Protein AF-A0A1M7MKP7-F1 (afdb_monomer_lite)

pLDDT: mean 92.52, std 6.77, range [42.41, 98.5]

Structure (mmCIF, N/CA/C/O backbone):
data_AF-A0A1M7MKP7-F1
#
_entry.id   AF-A0A1M7MKP7-F1
#
loop_
_atom_site.group_PDB
_atom_site.id
_atom_site.type_symbol
_atom_site.label_atom_id
_atom_site.label_alt_id
_atom_site.label_comp_id
_atom_site.label_asym_id
_atom_site.label_entity_id
_atom_site.label_seq_id
_atom_site.pdbx_PDB_ins_code
_atom_site.Cartn_x
_atom_site.Cartn_y
_atom_site.Cartn_z
_atom_site.occupancy
_atom_site.B_iso_or_equiv
_atom_site.auth_seq_id
_atom_site.auth_comp_id
_atom_site.auth_asym_id
_atom_site.auth_atom_id
_atom_site.pdbx_PDB_model_num
ATOM 1 N N . MET A 1 1 ? -0.075 11.411 26.273 1.00 49.94 1 MET A N 1
A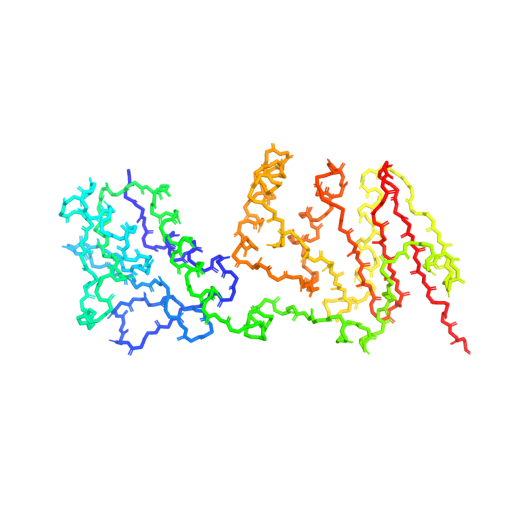TOM 2 C CA . MET A 1 1 ? -0.693 12.615 25.680 1.00 49.94 1 MET A CA 1
ATOM 3 C C . MET A 1 1 ? -1.767 12.094 24.753 1.00 49.94 1 MET A C 1
ATOM 5 O O . MET A 1 1 ? -1.496 11.125 24.067 1.00 49.94 1 MET A O 1
ATOM 9 N N . GLU A 1 2 ? -2.970 12.647 24.815 1.00 68.38 2 GLU A N 1
ATOM 10 C CA . GLU A 1 2 ? -4.102 12.215 23.992 1.00 68.38 2 GLU A CA 1
ATOM 11 C C . GLU A 1 2 ? -3.859 12.539 22.507 1.00 68.38 2 GLU A C 1
ATOM 13 O O . GLU A 1 2 ? -3.457 13.660 22.163 1.00 68.38 2 GLU A O 1
ATOM 18 N N . MET A 1 3 ? -4.121 11.578 21.615 1.00 82.06 3 MET A N 1
ATOM 19 C CA . MET A 1 3 ? -4.013 11.801 20.175 1.00 82.06 3 MET A CA 1
ATOM 20 C C . MET A 1 3 ? -5.239 12.564 19.661 1.00 82.06 3 MET A C 1
ATOM 22 O O . MET A 1 3 ? -6.374 12.083 19.695 1.00 82.06 3 MET A O 1
ATOM 26 N N . LYS A 1 4 ? -4.999 13.768 19.138 1.00 90.69 4 LYS A N 1
ATOM 27 C CA . LYS A 1 4 ? -6.054 14.628 18.591 1.00 90.69 4 LYS A CA 1
ATOM 28 C C . LYS A 1 4 ? -6.737 14.015 17.366 1.00 90.69 4 LYS A C 1
ATOM 30 O O . LYS A 1 4 ? -6.085 13.364 16.546 1.00 90.69 4 LYS A O 1
ATOM 35 N N . SER A 1 5 ? -8.028 14.306 17.209 1.00 92.94 5 SER A N 1
ATOM 36 C CA . SER A 1 5 ? -8.877 13.752 16.146 1.00 92.94 5 SER A CA 1
ATOM 37 C C . SER A 1 5 ? -8.337 14.012 14.739 1.00 92.94 5 SER A C 1
ATOM 39 O O . SER A 1 5 ? -8.373 13.123 13.892 1.00 92.94 5 SER A O 1
ATOM 41 N N . GLU A 1 6 ? -7.743 15.185 14.511 1.00 94.12 6 GLU A N 1
ATOM 42 C CA . GLU A 1 6 ? -7.155 15.573 13.232 1.00 94.12 6 GLU A CA 1
ATOM 43 C C . GLU A 1 6 ? -6.004 14.645 12.849 1.00 94.12 6 GLU A C 1
ATOM 45 O O . GLU A 1 6 ? -5.938 14.198 11.709 1.00 94.12 6 GLU A O 1
ATOM 50 N N . LYS A 1 7 ? -5.147 14.279 13.813 1.00 94.94 7 LYS A N 1
ATOM 51 C CA . LYS A 1 7 ? -4.033 13.354 13.570 1.00 94.94 7 LYS A CA 1
ATOM 52 C C . LYS A 1 7 ? -4.525 11.939 13.275 1.00 94.94 7 LYS A C 1
ATOM 54 O O . LYS A 1 7 ? -3.930 11.246 12.457 1.00 94.94 7 LYS A O 1
ATOM 59 N N . ILE A 1 8 ? -5.589 11.491 13.950 1.00 96.38 8 ILE A N 1
ATOM 60 C CA . ILE A 1 8 ? -6.163 10.155 13.716 1.00 96.38 8 ILE A CA 1
ATOM 61 C C . ILE A 1 8 ? -6.735 10.092 12.301 1.00 96.38 8 ILE A C 1
ATOM 63 O O . ILE A 1 8 ? -6.507 9.122 11.580 1.00 96.38 8 ILE A O 1
ATOM 67 N N . LEU A 1 9 ? -7.461 11.133 11.889 1.00 97.19 9 LEU A N 1
ATOM 68 C CA . LEU A 1 9 ? -8.014 11.224 10.542 1.00 97.19 9 LEU A CA 1
ATOM 69 C C . LEU A 1 9 ? -6.914 11.344 9.487 1.00 97.19 9 LEU A C 1
ATOM 71 O O . LEU A 1 9 ? -6.987 10.637 8.490 1.00 97.19 9 LEU A O 1
ATOM 75 N N . GLU A 1 10 ? -5.884 12.160 9.715 1.00 95.94 10 GLU A N 1
ATOM 76 C CA . GLU A 1 10 ? -4.713 12.262 8.834 1.00 95.94 10 GLU A CA 1
ATOM 77 C C . GLU A 1 10 ? -4.044 10.895 8.645 1.00 95.94 10 GLU A C 1
ATOM 79 O O . GLU A 1 10 ? -3.794 10.473 7.516 1.00 95.94 10 GLU A O 1
ATOM 84 N N . TYR A 1 11 ? -3.849 10.143 9.732 1.00 95.25 11 TYR A N 1
ATOM 85 C CA . TYR A 1 11 ? -3.285 8.801 9.656 1.00 95.25 11 TYR A CA 1
ATOM 86 C C . TYR A 1 11 ? -4.186 7.826 8.890 1.00 95.25 11 TYR A C 1
ATOM 88 O O . TYR A 1 11 ? -3.715 7.122 7.995 1.00 95.25 11 TYR A O 1
ATOM 96 N N . CYS A 1 12 ? -5.489 7.806 9.177 1.00 96.50 12 CYS A N 1
ATOM 97 C CA . CYS A 1 12 ? -6.442 6.979 8.439 1.00 96.50 12 CYS A CA 1
ATOM 98 C C . CYS A 1 12 ? -6.473 7.337 6.942 1.00 96.50 12 CYS A C 1
ATOM 100 O O . CYS A 1 12 ? -6.540 6.441 6.104 1.00 96.50 12 CYS A O 1
ATOM 102 N N . LEU A 1 13 ? -6.405 8.625 6.598 1.00 96.00 13 LEU A N 1
ATOM 103 C CA . LEU A 1 13 ? -6.420 9.119 5.218 1.00 96.00 13 LEU A CA 1
ATOM 104 C C . LEU A 1 13 ? -5.089 8.916 4.487 1.00 96.00 13 LEU A C 1
ATOM 106 O O . LEU A 1 13 ? -5.073 8.911 3.261 1.00 96.00 13 LEU A O 1
ATOM 110 N N . SER A 1 14 ? -3.992 8.676 5.209 1.00 92.25 14 SER A N 1
ATOM 111 C CA . SER A 1 14 ? -2.726 8.256 4.597 1.00 92.25 14 SER A CA 1
ATOM 112 C C . SER A 1 14 ? -2.794 6.848 3.984 1.00 92.25 14 SER A C 1
ATOM 114 O O . SER A 1 14 ? -1.940 6.477 3.175 1.00 92.25 14 SER A O 1
ATOM 116 N N . LYS A 1 15 ? -3.804 6.042 4.349 1.00 92.00 15 LYS A N 1
ATOM 117 C CA . LYS A 1 15 ? -3.996 4.698 3.798 1.00 92.00 15 LYS A CA 1
ATOM 118 C C . LYS A 1 15 ? -4.506 4.777 2.361 1.00 92.00 15 LYS A C 1
ATOM 120 O O . LYS A 1 15 ? -5.412 5.545 2.048 1.00 92.00 15 LYS A O 1
ATOM 125 N N . SER A 1 16 ? -3.929 3.971 1.474 1.00 90.62 16 SER A N 1
ATOM 126 C CA . SER A 1 16 ? -4.205 4.065 0.039 1.00 90.62 16 SER A CA 1
ATOM 127 C C . SER A 1 16 ? -5.691 3.849 -0.285 1.00 90.62 16 SER A C 1
ATOM 129 O O . SER A 1 16 ? -6.295 2.846 0.090 1.00 90.62 16 SER A O 1
ATOM 131 N N . GLY A 1 17 ? -6.282 4.824 -0.979 1.00 91.81 17 GLY A N 1
ATOM 132 C CA . GLY A 1 17 ? -7.703 4.842 -1.336 1.00 91.81 17 GLY A CA 1
ATOM 133 C C . GLY A 1 17 ? -8.672 5.062 -0.174 1.00 91.81 17 GLY A C 1
ATOM 134 O O . GLY A 1 17 ? -9.874 4.840 -0.341 1.00 91.81 17 GLY A O 1
ATOM 135 N N . ALA A 1 18 ? -8.173 5.484 0.991 1.00 96.25 18 ALA A N 1
ATOM 136 C CA . ALA A 1 18 ? -9.016 5.916 2.090 1.00 96.25 18 ALA A CA 1
ATOM 137 C C . ALA A 1 18 ? -9.679 7.266 1.789 1.00 96.25 18 ALA A C 1
ATOM 139 O O . ALA A 1 18 ? -9.068 8.173 1.227 1.00 96.25 18 ALA A O 1
ATOM 140 N N . TYR A 1 19 ? -10.939 7.410 2.190 1.00 97.44 19 TYR A N 1
ATOM 141 C CA . TYR A 1 19 ? -11.690 8.656 2.066 1.00 97.44 19 TYR A CA 1
ATOM 142 C C . TYR A 1 19 ? -12.704 8.806 3.207 1.00 97.44 19 TYR A C 1
ATOM 144 O O . TYR A 1 19 ? -13.116 7.817 3.824 1.00 97.44 19 TYR A O 1
ATOM 152 N N . LEU A 1 20 ? -13.101 10.051 3.491 1.00 97.81 20 LEU A N 1
ATOM 153 C CA . LEU A 1 20 ? -14.134 10.359 4.483 1.00 97.81 20 LEU A CA 1
ATOM 154 C C . LEU A 1 20 ? -15.533 10.214 3.887 1.00 97.81 20 LEU A C 1
ATOM 156 O O . LEU A 1 20 ? -15.791 10.634 2.760 1.00 97.81 20 LEU A O 1
ATOM 160 N N . GLU A 1 21 ? -16.459 9.690 4.679 1.00 97.12 21 GLU A N 1
ATOM 161 C CA . GLU A 1 21 ? -17.882 9.684 4.362 1.00 97.12 21 GLU A CA 1
ATOM 162 C C . GLU A 1 21 ? -18.719 9.828 5.641 1.00 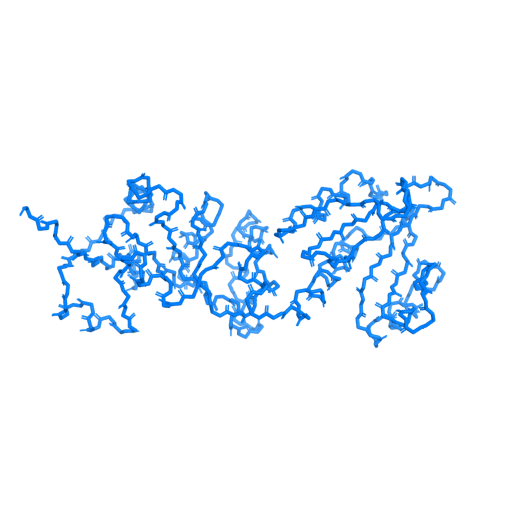97.12 21 GLU A C 1
ATOM 164 O O . GLU A 1 21 ? -18.291 9.443 6.730 1.00 97.12 21 GLU A O 1
ATOM 169 N N . TYR A 1 22 ? -19.943 10.337 5.497 1.00 96.69 22 TYR A N 1
ATOM 170 C CA . TYR A 1 22 ? -20.857 10.649 6.602 1.00 96.69 22 TYR A CA 1
ATOM 171 C C . TYR A 1 22 ? -22.200 9.914 6.441 1.00 96.69 22 TYR A C 1
ATOM 173 O O . TYR A 1 22 ? -23.253 10.540 6.311 1.00 96.69 22 TYR A O 1
ATOM 181 N N . PRO A 1 23 ? -22.202 8.566 6.397 1.00 94.56 23 PRO A N 1
ATOM 182 C CA . PRO A 1 23 ? -23.407 7.791 6.092 1.00 94.56 23 PRO A CA 1
ATOM 183 C C . PRO A 1 23 ? -24.482 7.853 7.191 1.00 94.56 23 PRO A C 1
ATOM 185 O O . PRO A 1 23 ? -25.616 7.444 6.949 1.00 94.56 23 PRO A O 1
ATOM 188 N N . PHE A 1 24 ? -24.140 8.341 8.388 1.00 93.25 24 PHE A N 1
ATOM 189 C CA . PHE A 1 24 ? -25.019 8.393 9.562 1.00 93.25 24 PHE A CA 1
ATOM 190 C C . PHE A 1 24 ? -25.295 9.830 10.042 1.00 93.25 24 PHE A C 1
ATOM 192 O O . PHE A 1 24 ? -25.746 10.027 11.168 1.00 93.25 24 PHE A O 1
ATOM 199 N N . GLY A 1 25 ? -25.027 10.830 9.195 1.00 93.75 25 GLY A N 1
ATOM 200 C CA . GLY A 1 25 ? -24.945 12.238 9.591 1.00 93.75 25 GLY A CA 1
ATOM 201 C C . GLY A 1 25 ? -23.524 12.621 10.006 1.00 93.75 25 GLY A C 1
ATOM 202 O O . GLY A 1 25 ? -22.572 11.915 9.678 1.00 93.75 25 GLY A O 1
ATOM 203 N N . ASP A 1 26 ? -23.380 13.730 10.731 1.00 93.56 26 ASP A N 1
ATOM 204 C CA . ASP A 1 26 ? -22.068 14.326 11.029 1.00 93.56 26 ASP A CA 1
ATOM 205 C C . ASP A 1 26 ? -21.170 13.440 11.912 1.00 93.56 26 ASP A C 1
ATOM 207 O O . ASP A 1 26 ? -19.945 13.539 11.842 1.00 93.56 26 ASP A O 1
ATOM 211 N N . ILE A 1 27 ? -21.763 12.565 12.737 1.00 94.00 27 ILE A N 1
ATOM 212 C CA . ILE A 1 27 ? -21.061 11.669 13.667 1.00 94.00 27 ILE A CA 1
ATOM 213 C C . ILE A 1 27 ? -21.656 10.252 13.589 1.00 94.00 27 ILE A C 1
ATOM 215 O O . ILE A 1 27 ? -22.877 10.106 13.672 1.00 94.00 27 ILE A O 1
ATOM 219 N N . PRO A 1 28 ? -20.825 9.193 13.521 1.00 96.31 28 PRO A N 1
ATOM 220 C CA . PRO A 1 28 ? -19.360 9.221 13.472 1.00 96.31 28 PRO A CA 1
ATOM 221 C C . PRO A 1 28 ? -18.801 9.664 12.116 1.00 96.31 28 PRO A C 1
ATOM 223 O O . PRO A 1 28 ? -19.387 9.393 11.067 1.00 96.31 28 PRO A O 1
ATOM 226 N N . ILE A 1 29 ? -17.604 10.252 12.147 1.00 97.81 29 ILE A N 1
ATOM 227 C CA . ILE A 1 29 ? -16.789 10.467 10.949 1.00 97.81 29 ILE A CA 1
ATOM 228 C C . ILE A 1 29 ? -16.307 9.088 10.493 1.00 97.81 29 ILE A C 1
ATOM 230 O O . ILE A 1 29 ? -15.535 8.434 11.199 1.00 97.81 29 ILE A O 1
ATOM 234 N N . CYS A 1 30 ? -16.787 8.613 9.344 1.00 98.19 30 CYS A N 1
ATOM 235 C CA . CYS A 1 30 ? -16.419 7.294 8.840 1.00 98.19 30 CYS A CA 1
ATOM 236 C C . CYS A 1 30 ? -15.276 7.412 7.833 1.00 98.19 30 CYS A C 1
ATOM 238 O O . CYS A 1 30 ? -15.362 8.188 6.883 1.00 98.19 30 CYS A O 1
ATOM 240 N N . VAL A 1 31 ? -14.245 6.585 7.992 1.00 98.50 31 VAL A N 1
ATOM 241 C CA . VAL A 1 31 ? -13.194 6.409 6.985 1.00 98.50 31 VAL A CA 1
ATOM 242 C C . VAL A 1 31 ? -13.408 5.084 6.265 1.00 98.50 31 VAL A C 1
ATOM 244 O O . VAL A 1 31 ? -13.585 4.027 6.890 1.00 98.50 31 VAL A O 1
ATOM 247 N N . LYS A 1 32 ? -13.438 5.149 4.935 1.00 98.00 32 LYS A N 1
ATOM 248 C CA . LYS A 1 32 ? -13.778 4.038 4.045 1.00 98.00 32 LYS A CA 1
ATOM 249 C C . LYS A 1 32 ? -12.718 3.806 2.983 1.00 98.00 32 LYS A C 1
ATOM 251 O O . LYS A 1 32 ? -11.969 4.712 2.652 1.00 98.00 32 LYS A O 1
ATOM 256 N N . VAL A 1 33 ? -12.732 2.602 2.416 1.00 96.38 33 VAL A N 1
ATOM 257 C CA . VAL A 1 33 ? -12.008 2.220 1.196 1.00 96.38 33 VAL A CA 1
ATOM 258 C C . VAL A 1 33 ? -12.951 1.358 0.363 1.00 96.38 33 VAL A C 1
ATOM 260 O O . VAL A 1 33 ? -13.532 0.411 0.899 1.00 96.38 33 VAL A O 1
ATOM 263 N N . ASP A 1 34 ? -13.135 1.681 -0.920 1.00 94.69 34 ASP A N 1
ATOM 264 C CA . ASP A 1 34 ? -14.044 0.954 -1.831 1.00 94.69 34 ASP A CA 1
ATOM 265 C C . ASP A 1 34 ? -15.439 0.704 -1.205 1.00 94.69 34 ASP A C 1
ATOM 267 O O . ASP A 1 34 ? -15.938 -0.422 -1.126 1.00 94.69 34 ASP A O 1
ATOM 271 N N . GLY A 1 35 ? -16.039 1.749 -0.621 1.00 95.31 35 GLY A N 1
ATOM 272 C CA . GLY A 1 35 ? -17.354 1.677 0.031 1.00 95.31 35 GLY A CA 1
ATOM 273 C C . GLY A 1 35 ? -17.391 0.981 1.399 1.00 95.31 35 GLY A C 1
ATOM 274 O O . GLY A 1 35 ? -18.437 0.978 2.054 1.00 95.31 35 GLY A O 1
ATOM 275 N N . LYS A 1 36 ? -16.281 0.408 1.881 1.00 95.38 36 LYS A N 1
ATOM 276 C CA . LYS A 1 36 ? -16.214 -0.344 3.145 1.00 95.38 36 LYS A CA 1
ATOM 277 C C . LYS A 1 36 ? -15.562 0.483 4.254 1.00 95.38 36 LYS A C 1
ATOM 279 O O . LYS A 1 36 ? -14.421 0.904 4.125 1.00 95.38 36 LYS A O 1
ATOM 284 N N . ILE A 1 37 ? -16.266 0.652 5.375 1.00 96.81 37 ILE A N 1
ATOM 285 C CA . ILE A 1 37 ? -15.770 1.369 6.567 1.00 96.81 37 ILE A CA 1
ATOM 286 C C . ILE A 1 37 ? -14.703 0.544 7.285 1.00 96.81 37 ILE A C 1
ATOM 288 O O . ILE A 1 37 ? -14.972 -0.619 7.604 1.00 96.81 37 ILE A O 1
ATOM 292 N N . PHE A 1 38 ? -13.557 1.151 7.601 1.00 97.81 38 PHE A N 1
ATOM 293 C CA . PHE A 1 38 ? -12.547 0.584 8.506 1.00 97.81 38 PHE A CA 1
ATOM 294 C C . PHE A 1 38 ? -12.360 1.401 9.795 1.00 97.81 38 PHE A C 1
ATOM 296 O O . PHE A 1 38 ? -11.872 0.851 10.778 1.00 97.81 38 PHE A O 1
ATOM 303 N N . ALA A 1 39 ? -12.785 2.664 9.841 1.00 98.38 39 ALA A N 1
ATOM 304 C CA . ALA A 1 39 ? -12.732 3.475 11.056 1.00 98.38 39 ALA A CA 1
ATOM 305 C C . ALA A 1 39 ? -13.993 4.328 11.221 1.00 98.38 39 ALA A C 1
ATOM 307 O O . ALA A 1 39 ? -14.488 4.902 10.254 1.00 98.38 39 ALA A O 1
ATOM 308 N N . GLU A 1 40 ? -14.506 4.407 12.447 1.00 98.19 40 GLU A N 1
ATOM 309 C CA . GLU A 1 40 ? -15.671 5.217 12.832 1.00 98.19 40 GLU A CA 1
ATOM 310 C C . GLU A 1 40 ? -15.264 6.083 14.035 1.00 98.19 40 GLU A C 1
ATOM 312 O O . GLU A 1 40 ? -15.214 5.581 15.159 1.00 98.19 40 GLU A O 1
ATOM 317 N N . LEU A 1 41 ? -14.919 7.354 13.804 1.00 97.81 41 LEU A N 1
ATOM 318 C CA . LEU A 1 41 ? -14.414 8.269 14.833 1.00 97.81 41 LEU A CA 1
ATOM 319 C C . LEU A 1 41 ? -15.543 9.128 15.422 1.00 97.81 41 LEU A C 1
ATOM 321 O O . LEU A 1 41 ? -16.286 9.797 14.700 1.00 97.81 41 LEU A O 1
ATOM 325 N N . TYR A 1 42 ? -15.635 9.141 16.748 1.00 96.81 42 TYR A N 1
ATOM 326 C CA . TYR A 1 42 ? -16.568 9.944 17.530 1.00 96.81 42 TYR A CA 1
ATOM 327 C C . TYR A 1 42 ? -15.770 11.013 18.275 1.00 96.81 42 TYR A C 1
ATOM 329 O O . TYR A 1 42 ? -15.035 10.687 19.198 1.00 96.81 42 TYR A O 1
ATOM 337 N N . VAL A 1 43 ? -15.913 12.282 17.881 1.00 94.75 43 VAL A N 1
ATOM 338 C CA . VAL A 1 43 ? -15.079 13.403 18.369 1.00 94.75 43 VAL A CA 1
ATOM 339 C C . VAL A 1 43 ? -15.660 14.148 19.580 1.00 94.75 43 VAL A C 1
ATOM 341 O O . VAL A 1 43 ? -15.235 15.258 19.884 1.00 94.75 43 VAL A O 1
ATOM 344 N N . ASN A 1 44 ? -16.660 13.580 20.261 1.00 92.12 44 ASN A N 1
ATOM 345 C CA . ASN A 1 44 ? -17.244 14.209 21.448 1.00 92.12 44 ASN A CA 1
ATOM 346 C C . ASN A 1 44 ? -16.226 14.184 22.606 1.00 92.12 44 ASN A C 1
ATOM 348 O O . ASN A 1 44 ? -15.868 13.085 23.016 1.00 92.12 44 ASN A O 1
ATOM 352 N N . PRO A 1 45 ? -15.816 15.329 23.188 1.00 87.31 45 PRO A N 1
ATOM 353 C CA . PRO A 1 45 ? -14.811 15.360 24.253 1.00 87.31 45 PRO A CA 1
ATOM 354 C C . PRO A 1 45 ? -15.154 14.551 25.509 1.00 87.31 45 PRO A C 1
ATOM 356 O O . PRO A 1 45 ? -14.249 14.174 26.234 1.00 87.31 45 PRO A O 1
ATOM 359 N N . THR A 1 46 ? -16.437 14.298 25.795 1.00 90.44 46 THR A N 1
ATOM 360 C CA . THR A 1 46 ? -16.863 13.499 26.963 1.00 90.44 46 THR A CA 1
ATOM 361 C C . THR A 1 46 ? -17.135 12.028 26.638 1.00 90.44 46 THR A C 1
ATOM 363 O O . THR A 1 46 ? -17.575 11.271 27.501 1.00 90.44 46 THR A O 1
ATOM 366 N N . ASP A 1 47 ? -16.953 11.634 25.378 1.00 92.94 47 ASP A N 1
ATOM 367 C CA . ASP A 1 47 ? -17.212 10.287 24.864 1.00 92.94 47 ASP A CA 1
ATOM 368 C C . ASP A 1 47 ? -16.311 10.023 23.641 1.00 92.94 47 ASP A C 1
ATOM 370 O O . ASP A 1 47 ? -16.768 9.551 22.592 1.00 92.94 47 ASP A O 1
ATOM 374 N N . TYR A 1 48 ? -15.035 10.417 23.754 1.00 95.56 48 TYR A N 1
ATOM 375 C CA . TYR A 1 48 ? -14.080 10.438 22.649 1.00 95.56 48 TYR A CA 1
ATOM 376 C C . TYR A 1 48 ? -13.569 9.027 22.371 1.00 95.56 48 TYR A C 1
ATOM 378 O O . TYR A 1 48 ? -12.914 8.398 23.209 1.00 95.56 48 TYR A O 1
ATOM 386 N N . LYS A 1 49 ? -13.919 8.492 21.200 1.00 97.44 49 LYS A N 1
ATOM 387 C CA . LYS A 1 49 ? -13.686 7.081 20.879 1.00 97.44 49 LYS A CA 1
ATOM 388 C C . LYS A 1 49 ? -13.648 6.808 19.388 1.00 97.44 49 LYS A C 1
ATOM 390 O O . LYS A 1 49 ? -14.182 7.561 18.577 1.00 97.44 49 LYS A O 1
ATOM 395 N N . ILE A 1 50 ? -13.088 5.664 19.027 1.00 98.50 50 ILE A N 1
ATOM 396 C CA . ILE A 1 50 ? -13.056 5.159 17.653 1.00 98.50 50 ILE A CA 1
ATOM 397 C C . ILE A 1 50 ? -13.497 3.703 17.618 1.00 98.50 50 ILE A C 1
ATOM 399 O O . ILE A 1 50 ? -13.153 2.929 18.506 1.00 98.50 50 ILE A O 1
ATOM 403 N N . THR A 1 51 ? -14.266 3.315 16.602 1.00 98.38 51 THR A N 1
ATOM 404 C CA . THR A 1 51 ? -14.603 1.908 16.352 1.00 98.38 51 THR A CA 1
ATOM 405 C C . THR A 1 51 ? -13.839 1.384 15.143 1.00 98.38 51 THR A C 1
ATOM 407 O O . THR A 1 51 ? -13.870 1.984 14.069 1.00 98.38 51 THR A O 1
ATOM 410 N N . LEU A 1 52 ? -13.150 0.258 15.333 1.00 98.50 52 LEU A N 1
ATOM 411 C CA . LEU A 1 52 ? -12.257 -0.383 14.369 1.00 98.50 52 LEU A CA 1
ATOM 412 C C . LEU A 1 52 ? -12.660 -1.845 14.158 1.00 98.50 52 LEU A C 1
ATOM 414 O O . LEU A 1 52 ? -13.159 -2.506 15.073 1.00 98.50 52 LEU A O 1
ATOM 418 N N . ARG A 1 53 ? -12.445 -2.370 12.949 1.00 97.00 53 ARG A N 1
ATOM 419 C CA . ARG A 1 53 ? -12.617 -3.793 12.637 1.00 97.00 53 ARG A CA 1
ATOM 420 C C . ARG A 1 53 ? -11.447 -4.603 13.175 1.00 97.00 53 ARG A C 1
ATOM 422 O O . ARG A 1 53 ? -10.315 -4.136 13.209 1.00 97.00 53 ARG A O 1
ATOM 429 N N . CYS A 1 54 ? -11.725 -5.845 13.544 1.00 96.12 54 CYS A N 1
ATOM 430 C CA . CYS A 1 54 ? -10.719 -6.775 14.026 1.00 96.12 54 CYS A CA 1
ATOM 431 C C . CYS A 1 54 ? -11.182 -8.225 13.823 1.00 96.12 54 CYS A C 1
ATOM 433 O O . CYS A 1 54 ? -12.378 -8.507 13.680 1.00 96.12 54 CYS A O 1
ATOM 435 N N . GLU A 1 55 ? -10.241 -9.161 13.802 1.00 94.56 55 GLU A N 1
ATOM 436 C CA . GLU A 1 55 ? -10.547 -10.588 13.888 1.00 94.56 55 GLU A CA 1
ATOM 437 C C . GLU A 1 55 ? -11.137 -10.927 15.258 1.00 94.56 55 GLU A C 1
ATOM 439 O O . GLU A 1 55 ? -10.686 -10.404 16.269 1.00 94.56 55 GLU A O 1
ATOM 444 N N . ALA A 1 56 ? -12.129 -11.821 15.323 1.00 94.06 56 ALA A N 1
ATOM 445 C CA . ALA A 1 56 ? -12.877 -12.063 16.562 1.00 94.06 56 ALA A CA 1
ATOM 446 C C . ALA A 1 56 ? -11.986 -12.464 17.754 1.00 94.06 56 ALA A C 1
ATOM 448 O O . ALA A 1 56 ? -12.150 -11.920 18.843 1.00 94.06 56 ALA A O 1
ATOM 449 N N . MET A 1 57 ? -11.018 -13.366 17.543 1.00 95.25 57 MET A N 1
ATOM 450 C CA . MET A 1 57 ? -10.113 -13.812 18.612 1.00 95.25 57 MET A CA 1
ATOM 451 C C . MET A 1 57 ? -9.201 -12.683 19.105 1.00 95.25 57 MET A C 1
ATOM 453 O O . MET A 1 57 ? -9.027 -12.517 20.310 1.00 95.25 57 MET A O 1
ATOM 457 N N . LEU A 1 58 ? -8.653 -11.882 18.187 1.00 95.94 58 LEU A N 1
ATOM 458 C CA . LEU A 1 58 ? -7.814 -10.737 18.535 1.00 95.94 58 LEU A CA 1
ATOM 459 C C . LEU A 1 58 ? -8.640 -9.626 19.203 1.00 95.94 58 LEU A C 1
ATOM 461 O O . LEU A 1 58 ? -8.200 -9.019 20.177 1.00 95.94 58 LEU A O 1
ATOM 465 N N . ALA A 1 59 ? -9.873 -9.411 18.744 1.00 96.31 59 ALA A N 1
ATOM 466 C CA . ALA A 1 59 ? -10.800 -8.468 19.347 1.00 96.31 59 ALA A CA 1
ATOM 467 C C . ALA A 1 59 ? -11.106 -8.846 20.802 1.00 96.31 59 ALA A C 1
ATOM 469 O O . ALA A 1 59 ? -11.041 -7.990 21.684 1.00 96.31 59 ALA A O 1
ATOM 470 N N . ASP A 1 60 ? -11.397 -10.126 21.057 1.00 96.62 60 ASP A N 1
ATOM 471 C CA . ASP A 1 60 ? -11.589 -10.663 22.405 1.00 96.62 60 ASP A CA 1
ATOM 472 C C . ASP A 1 60 ? -10.337 -10.525 23.272 1.00 96.62 60 ASP A C 1
ATOM 474 O O . ASP A 1 60 ? -10.451 -10.115 24.427 1.00 96.62 60 ASP A O 1
ATOM 478 N N . PHE A 1 61 ? -9.152 -10.797 22.721 1.00 97.31 61 PHE A N 1
ATOM 479 C CA . PHE A 1 61 ? -7.88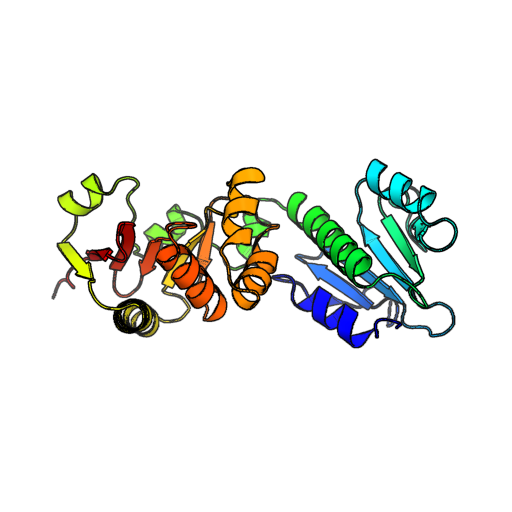9 -10.603 23.427 1.00 97.31 61 PHE A CA 1
ATOM 480 C C . PHE A 1 61 ? -7.702 -9.144 23.867 1.00 97.31 61 PHE A C 1
ATOM 482 O O . PHE A 1 61 ? -7.488 -8.891 25.052 1.00 97.31 61 PHE A O 1
ATOM 489 N N . TYR A 1 62 ? -7.870 -8.174 22.963 1.00 97.38 62 TYR A N 1
ATOM 490 C CA . TYR A 1 62 ? -7.768 -6.752 23.306 1.00 97.38 62 TYR A CA 1
ATOM 491 C C . TYR A 1 62 ? -8.757 -6.337 24.401 1.00 97.38 62 TYR A C 1
ATOM 493 O O . TYR A 1 62 ? -8.376 -5.639 25.337 1.00 97.38 62 TYR A O 1
ATOM 501 N N . ARG A 1 63 ? -10.009 -6.809 24.337 1.00 97.00 63 ARG A N 1
ATOM 502 C CA . ARG A 1 63 ? -11.020 -6.531 25.374 1.00 97.00 63 ARG A CA 1
ATOM 503 C C . ARG A 1 63 ? -10.636 -7.085 26.749 1.00 97.00 63 ARG A C 1
ATOM 505 O O . ARG A 1 63 ? -10.993 -6.491 27.760 1.00 97.00 63 ARG A O 1
ATOM 512 N N . GLN A 1 64 ? -9.933 -8.218 26.795 1.00 97.12 64 GLN A N 1
ATOM 513 C CA . GLN A 1 64 ? -9.435 -8.801 28.045 1.00 97.12 64 GLN A CA 1
ATOM 514 C C . GLN A 1 64 ? -8.218 -8.050 28.591 1.00 97.12 64 GLN A C 1
ATOM 516 O O . GLN A 1 64 ? -8.111 -7.887 29.803 1.00 97.12 64 GLN A O 1
ATOM 521 N N . GLN A 1 65 ? -7.314 -7.600 27.716 1.00 97.06 65 GLN A N 1
ATOM 522 C CA . GLN A 1 65 ? -6.114 -6.862 28.121 1.00 97.06 65 GLN A CA 1
ATOM 523 C C . GLN A 1 65 ? -6.418 -5.422 28.557 1.00 97.06 65 GLN A C 1
ATOM 525 O O . GLN A 1 65 ? -5.760 -4.910 29.457 1.00 97.06 65 GLN A O 1
ATOM 530 N N . TYR A 1 66 ? -7.432 -4.788 27.961 1.00 96.00 66 TYR A N 1
ATOM 531 C CA . TYR A 1 66 ? -7.794 -3.388 28.207 1.00 96.00 66 TYR A CA 1
ATOM 532 C C . TYR A 1 66 ? -9.269 -3.253 28.631 1.00 96.00 66 TYR A C 1
ATOM 534 O O . TYR A 1 66 ? -10.071 -2.645 27.913 1.00 96.00 66 TYR A O 1
ATOM 542 N N . PRO A 1 67 ? -9.669 -3.844 29.773 1.00 94.94 67 PRO A N 1
ATOM 543 C CA . PRO A 1 67 ? -11.061 -3.857 30.205 1.00 94.94 67 PRO A CA 1
ATOM 544 C C . PRO A 1 67 ? -11.575 -2.437 30.469 1.00 94.94 67 PRO A C 1
ATOM 546 O O . PRO A 1 67 ? -10.928 -1.638 31.138 1.00 94.94 67 PRO A O 1
ATOM 549 N N . GLY A 1 68 ? -12.761 -2.122 29.947 1.00 92.50 68 GLY A N 1
ATOM 550 C CA . GLY A 1 68 ? -13.383 -0.797 30.071 1.00 92.50 68 GLY A CA 1
ATOM 551 C C . GLY A 1 68 ? -12.880 0.228 29.049 1.00 92.50 68 GLY A C 1
ATOM 552 O O . GLY A 1 68 ? -13.680 1.021 28.564 1.00 92.50 68 GLY A O 1
ATOM 553 N N . THR A 1 69 ? -11.608 0.160 28.649 1.00 96.19 69 THR A N 1
ATOM 554 C CA . THR A 1 69 ? -11.025 1.026 27.609 1.00 96.19 69 THR A CA 1
ATOM 555 C C . THR A 1 69 ? -11.327 0.524 26.198 1.00 96.19 69 THR A C 1
ATOM 557 O O . THR A 1 69 ? -11.648 1.317 25.313 1.00 96.19 69 THR A O 1
ATOM 560 N N . ILE A 1 70 ? -11.258 -0.794 25.985 1.00 97.31 70 ILE A N 1
ATOM 561 C CA . ILE A 1 70 ? -11.639 -1.446 24.730 1.00 97.31 70 ILE A CA 1
ATOM 562 C C . ILE A 1 70 ? -12.891 -2.283 24.974 1.00 97.31 70 ILE A C 1
ATOM 564 O O . ILE A 1 70 ? -12.901 -3.220 25.773 1.00 97.31 70 ILE A O 1
ATOM 568 N N . VAL A 1 71 ? -13.960 -1.964 24.249 1.00 96.25 71 VAL A N 1
ATOM 569 C CA . VAL A 1 71 ? -15.264 -2.625 24.372 1.00 96.25 71 VAL A CA 1
ATOM 570 C C . VAL A 1 71 ? -15.747 -3.166 23.027 1.00 96.25 71 VAL A C 1
ATOM 572 O O . VAL A 1 71 ? -15.162 -2.904 21.975 1.00 96.25 71 VAL A O 1
ATOM 575 N N . ARG A 1 72 ? -16.819 -3.968 23.047 1.00 95.50 72 ARG A N 1
ATOM 576 C CA . ARG A 1 72 ? -17.476 -4.442 21.817 1.00 95.50 72 ARG A CA 1
ATOM 577 C C . ARG A 1 72 ? -17.972 -3.262 20.981 1.00 95.50 72 ARG A C 1
ATOM 579 O O . ARG A 1 72 ? -18.378 -2.252 21.545 1.00 95.50 72 ARG A O 1
ATOM 586 N N . GLY A 1 73 ? -17.994 -3.434 19.656 1.00 92.06 73 GLY A N 1
ATOM 587 C CA . GLY A 1 73 ? -18.394 -2.389 18.709 1.00 92.06 73 GLY A CA 1
ATOM 588 C C . GLY A 1 73 ? -19.678 -1.644 19.102 1.00 92.06 73 GLY A C 1
ATOM 589 O O . GLY A 1 73 ? -20.769 -2.218 19.115 1.00 92.06 73 GLY A O 1
ATOM 590 N N . TYR A 1 74 ? -19.536 -0.356 19.395 1.00 90.62 74 TYR A N 1
ATOM 591 C CA . TYR A 1 74 ? -20.604 0.570 19.756 1.00 90.62 74 TYR A CA 1
ATOM 592 C C . TYR A 1 74 ? -21.541 0.821 18.565 1.00 90.62 74 TYR A C 1
ATOM 594 O O . TYR A 1 74 ? -21.085 0.914 17.428 1.00 90.62 74 TYR A O 1
ATOM 602 N N . HIS A 1 75 ? -22.859 0.871 18.805 1.00 88.94 75 HIS A N 1
ATOM 603 C CA . HIS A 1 75 ? -23.912 1.011 17.774 1.00 88.94 75 HIS A CA 1
ATOM 604 C C . HIS A 1 75 ? -23.826 0.034 16.588 1.00 88.94 75 HIS A C 1
ATOM 606 O O . HIS A 1 75 ? -24.409 0.260 15.529 1.00 88.94 75 HIS A O 1
ATOM 612 N N . CYS A 1 76 ? -23.134 -1.093 16.760 1.00 88.44 76 CYS A N 1
ATOM 613 C CA . CYS A 1 76 ? -23.004 -2.109 15.725 1.00 88.44 76 CYS A CA 1
ATOM 614 C C . CYS A 1 76 ? -24.068 -3.206 15.885 1.00 88.44 76 CYS A C 1
ATOM 616 O O . CYS A 1 76 ? -24.388 -3.586 17.018 1.00 88.44 76 CYS A O 1
ATOM 618 N N . PRO A 1 77 ? -24.578 -3.793 14.783 1.00 92.12 77 PRO A N 1
ATOM 619 C CA . PRO A 1 77 ? -25.457 -4.958 14.854 1.00 92.12 77 PRO A CA 1
ATOM 620 C C . PRO A 1 77 ? -24.808 -6.114 15.637 1.00 92.12 77 PRO A C 1
ATOM 622 O O . PRO A 1 77 ? -23.599 -6.322 15.480 1.00 92.12 77 PRO A O 1
ATOM 625 N N . PRO A 1 78 ? -25.569 -6.930 16.399 1.00 92.06 78 PRO A N 1
ATOM 626 C CA . PRO A 1 78 ? -25.011 -7.990 17.250 1.00 92.06 78 PRO A CA 1
ATOM 627 C C . PRO A 1 78 ? -24.065 -8.962 16.533 1.00 92.06 78 PRO A C 1
ATOM 629 O O . PRO A 1 78 ? -23.079 -9.403 17.110 1.00 92.06 78 PRO A O 1
ATOM 632 N N . VAL A 1 79 ? -24.322 -9.249 15.254 1.00 93.31 79 VAL A N 1
ATOM 633 C CA . VAL A 1 79 ? -23.492 -10.141 14.423 1.00 93.31 79 VAL A CA 1
ATOM 634 C C . VAL A 1 79 ? -22.115 -9.533 14.105 1.00 93.31 79 VAL A C 1
ATOM 636 O O . VAL A 1 79 ? -21.150 -10.263 13.901 1.00 93.31 79 VAL A O 1
ATOM 639 N N . GLN A 1 80 ? -21.998 -8.202 14.075 1.00 92.81 80 GLN A N 1
ATOM 640 C CA . GLN A 1 80 ? -20.743 -7.498 13.778 1.00 92.81 80 GLN A CA 1
ATOM 641 C C . GLN A 1 80 ? -19.945 -7.137 15.035 1.00 92.81 80 GLN A C 1
ATOM 643 O O . GLN A 1 80 ? -18.727 -7.005 14.952 1.00 92.81 80 GLN A O 1
ATOM 648 N N . GLN A 1 81 ? -20.605 -6.999 16.189 1.00 92.44 81 GLN A N 1
ATOM 649 C CA . GLN A 1 81 ? -19.968 -6.606 17.453 1.00 92.44 81 GLN A CA 1
ATOM 650 C C . GLN A 1 81 ? -18.745 -7.455 17.852 1.00 92.44 81 GLN A C 1
ATOM 652 O O . GLN A 1 81 ? -17.785 -6.875 18.358 1.00 92.44 81 GLN A O 1
ATOM 657 N N . PRO A 1 82 ? -18.704 -8.788 17.634 1.00 93.56 82 PRO A N 1
ATOM 658 C CA . PRO A 1 82 ? -17.515 -9.579 17.952 1.00 93.56 82 PRO A CA 1
ATOM 659 C C . PRO A 1 82 ? -16.281 -9.194 17.128 1.00 93.56 82 PRO A C 1
ATOM 661 O O . PRO A 1 82 ? -15.172 -9.334 17.628 1.00 93.56 82 PRO A O 1
ATOM 664 N N . TYR A 1 83 ? -16.484 -8.673 15.913 1.00 95.25 83 TYR A N 1
ATOM 665 C CA . TYR A 1 83 ? -15.451 -8.309 14.934 1.00 95.25 83 TYR A CA 1
ATOM 666 C C . TYR A 1 83 ? -15.130 -6.810 14.923 1.00 95.25 83 TYR A C 1
ATOM 668 O O . TYR A 1 83 ? -14.528 -6.299 13.975 1.00 95.25 83 TYR A O 1
ATOM 676 N N . LYS A 1 84 ? -15.594 -6.078 15.937 1.00 96.69 84 LYS A N 1
ATOM 677 C CA . LYS A 1 84 ? -15.350 -4.650 16.089 1.00 96.69 84 LYS A CA 1
ATOM 678 C C . LYS A 1 84 ? -14.985 -4.332 17.530 1.00 96.69 84 LYS A C 1
ATOM 680 O O . LYS A 1 84 ? -15.634 -4.818 18.459 1.00 96.69 84 LYS A O 1
ATOM 685 N N . ASN A 1 85 ? -13.988 -3.476 17.691 1.00 97.94 85 ASN A N 1
ATOM 686 C CA . ASN A 1 85 ? -13.605 -2.906 18.971 1.00 97.94 85 ASN A CA 1
ATOM 687 C C . ASN A 1 85 ? -13.855 -1.405 18.945 1.00 97.94 85 ASN A C 1
ATOM 689 O O . ASN A 1 85 ? -13.475 -0.739 17.986 1.00 97.94 85 ASN A O 1
ATOM 693 N N . THR A 1 86 ? -14.489 -0.895 19.995 1.00 98.00 86 THR A N 1
ATOM 694 C CA . THR A 1 86 ? -14.569 0.539 20.270 1.00 98.00 86 THR A CA 1
ATOM 695 C C . THR A 1 86 ? -13.557 0.871 21.351 1.00 98.00 86 THR A C 1
ATOM 697 O O . THR A 1 86 ? -13.549 0.225 22.398 1.00 98.00 86 THR A O 1
ATOM 700 N N . ILE A 1 87 ? -12.698 1.845 21.073 1.00 98.00 87 ILE A N 1
ATOM 701 C CA . ILE A 1 87 ? -11.578 2.255 21.912 1.00 98.00 87 ILE A CA 1
ATOM 702 C C . ILE A 1 87 ? -11.858 3.667 22.408 1.00 98.00 87 ILE A C 1
ATOM 704 O O . ILE A 1 87 ? -12.034 4.566 21.586 1.00 98.00 87 ILE A O 1
ATOM 708 N N . TYR A 1 88 ? -11.901 3.849 23.725 1.00 96.81 88 TYR A N 1
ATOM 709 C CA . TYR A 1 88 ? -11.930 5.166 24.362 1.00 96.81 88 TYR A CA 1
ATOM 710 C C . TYR A 1 88 ? -10.525 5.778 24.352 1.00 96.81 88 TYR A C 1
ATOM 712 O O . TYR A 1 88 ? -9.560 5.101 24.701 1.00 96.81 88 TYR A O 1
ATOM 720 N N . LEU A 1 89 ? -10.410 7.033 23.912 1.00 95.38 89 LEU A N 1
ATOM 721 C CA . LEU A 1 89 ? -9.143 7.605 23.437 1.00 95.38 89 LEU A CA 1
ATOM 722 C C . LEU A 1 89 ? -8.425 8.543 24.423 1.00 95.38 89 LEU A C 1
ATOM 724 O O . LEU A 1 89 ? -7.255 8.834 24.190 1.00 95.38 89 LEU A O 1
ATOM 728 N N . GLU A 1 90 ? -9.077 8.980 25.508 1.00 85.69 90 GLU A N 1
ATOM 729 C CA . GLU A 1 90 ? -8.564 10.008 26.442 1.00 85.69 90 GLU A CA 1
ATOM 730 C C . GLU A 1 90 ? -7.124 9.738 26.936 1.00 85.69 90 GLU A C 1
ATOM 732 O O . GLU A 1 90 ? -6.295 10.645 26.976 1.00 85.69 90 GLU A O 1
ATOM 737 N N . GLU A 1 91 ? -6.788 8.481 27.245 1.00 83.38 91 GLU A N 1
ATOM 738 C CA . GLU A 1 91 ? -5.444 8.068 27.689 1.00 83.38 91 GLU A CA 1
ATOM 739 C C . GLU A 1 91 ? -4.963 6.783 26.993 1.00 83.38 91 GLU A C 1
ATOM 741 O O . GLU A 1 91 ? -4.327 5.921 27.602 1.00 83.38 91 GLU A O 1
ATOM 746 N N . PHE A 1 92 ? -5.293 6.615 25.711 1.00 92.69 92 PHE A N 1
ATOM 747 C CA . PHE A 1 92 ? -4.907 5.412 24.973 1.00 92.69 92 PHE A CA 1
ATOM 748 C C . PHE A 1 92 ? -3.486 5.503 24.393 1.00 92.69 92 PHE A C 1
ATOM 750 O O . PHE A 1 92 ? -3.027 6.579 24.007 1.00 92.69 92 PHE A O 1
ATOM 757 N N . ASP A 1 93 ? -2.787 4.365 24.322 1.00 93.94 93 ASP A N 1
ATOM 758 C CA . ASP A 1 93 ? -1.446 4.295 23.733 1.00 93.94 93 ASP A CA 1
ATOM 759 C C . ASP A 1 93 ? -1.497 4.587 22.227 1.00 93.94 93 ASP A C 1
ATOM 761 O O . ASP A 1 93 ? -2.190 3.903 21.469 1.00 93.94 93 ASP A O 1
ATOM 765 N N . GLU A 1 94 ? -0.761 5.615 21.793 1.00 93.69 94 GLU A N 1
ATOM 766 C CA . GLU A 1 94 ? -0.807 6.082 20.405 1.00 93.69 94 GLU A CA 1
ATOM 767 C C . GLU A 1 94 ? -0.320 5.000 19.435 1.00 93.69 94 GLU A C 1
ATOM 769 O O . GLU A 1 94 ? -0.975 4.752 18.430 1.00 93.69 94 GLU A O 1
ATOM 774 N N . ASN A 1 95 ? 0.783 4.308 19.739 1.00 91.81 95 ASN A N 1
ATOM 775 C CA . ASN A 1 95 ? 1.344 3.304 18.830 1.00 91.81 95 ASN A CA 1
ATOM 776 C C . ASN A 1 95 ? 0.392 2.119 18.654 1.00 91.81 95 ASN A C 1
ATOM 778 O O . ASN A 1 95 ? 0.114 1.714 17.527 1.00 91.81 95 ASN A O 1
ATOM 782 N N . LEU A 1 96 ? -0.174 1.622 19.755 1.00 95.38 96 LEU A N 1
ATOM 783 C CA . LEU A 1 96 ? -1.174 0.566 19.717 1.00 95.38 96 LEU A CA 1
ATOM 784 C C . LEU A 1 96 ? -2.413 0.988 18.920 1.00 95.38 96 LEU A C 1
ATOM 786 O O . LEU A 1 96 ? -2.973 0.175 18.188 1.00 95.38 96 LEU A O 1
ATOM 790 N N . LEU A 1 97 ? -2.846 2.249 19.024 1.00 97.06 97 LEU A N 1
ATOM 791 C CA . LEU A 1 97 ? -3.961 2.747 18.219 1.00 97.06 97 LEU A CA 1
ATOM 792 C C . LEU A 1 97 ? -3.650 2.689 16.723 1.00 97.06 97 LEU A C 1
ATOM 794 O O . LEU A 1 97 ? -4.496 2.238 15.950 1.00 97.06 97 LEU A O 1
ATOM 798 N N . LEU A 1 98 ? -2.457 3.133 16.322 1.00 95.19 98 LEU A N 1
ATOM 799 C CA . LEU A 1 98 ? -2.024 3.082 14.925 1.00 95.19 98 LEU A CA 1
ATOM 800 C C . LEU A 1 98 ? -1.977 1.631 14.422 1.00 95.19 98 LEU A C 1
ATOM 802 O O . LEU A 1 98 ? -2.549 1.341 13.372 1.00 95.19 98 LEU A O 1
ATOM 806 N N . ASP A 1 99 ? -1.434 0.703 15.214 1.00 94.12 99 ASP A N 1
ATOM 807 C CA . ASP A 1 99 ? -1.419 -0.731 14.888 1.00 94.12 99 ASP A CA 1
ATOM 808 C C . ASP A 1 99 ? -2.841 -1.303 14.726 1.00 94.12 99 ASP A C 1
ATOM 810 O O . ASP A 1 99 ? -3.122 -2.090 13.816 1.00 94.12 99 ASP A O 1
ATOM 814 N N . MET A 1 100 ? -3.780 -0.891 15.584 1.00 97.50 100 MET A N 1
ATOM 815 C CA . MET A 1 100 ? -5.184 -1.302 15.486 1.00 97.50 100 MET A CA 1
ATOM 816 C C . MET A 1 100 ? -5.878 -0.716 14.246 1.00 97.50 100 MET A C 1
ATOM 818 O O . MET A 1 100 ? -6.711 -1.396 13.635 1.00 97.50 100 MET A O 1
ATOM 822 N N . ILE A 1 101 ? -5.554 0.521 13.856 1.00 97.56 101 ILE A N 1
ATOM 823 C CA . ILE A 1 101 ? -6.052 1.145 12.619 1.00 97.56 101 ILE A CA 1
ATOM 824 C C . ILE A 1 101 ? -5.528 0.375 11.402 1.00 97.56 101 ILE A C 1
ATOM 826 O O . ILE A 1 101 ? -6.312 0.037 10.510 1.00 97.56 101 ILE A O 1
ATOM 830 N N . ASP A 1 102 ? -4.243 0.029 11.399 1.00 95.31 102 ASP A N 1
ATOM 831 C CA . ASP A 1 102 ? -3.589 -0.728 10.328 1.00 95.31 102 ASP A CA 1
ATOM 832 C C . ASP A 1 102 ? -4.198 -2.111 10.172 1.00 95.31 102 ASP A C 1
ATOM 834 O O . ASP A 1 102 ? -4.557 -2.526 9.063 1.00 95.31 102 ASP A O 1
ATOM 838 N N . HIS A 1 103 ? -4.417 -2.793 11.296 1.00 95.44 103 HIS A N 1
ATOM 839 C CA . HIS A 1 103 ? -5.125 -4.059 11.305 1.00 95.44 103 HIS A CA 1
ATOM 840 C C . HIS A 1 103 ? -6.539 -3.904 10.728 1.00 95.44 103 HIS A C 1
ATOM 842 O O . HIS A 1 103 ? -6.917 -4.658 9.830 1.00 95.44 103 HIS A O 1
ATOM 848 N N . SER A 1 104 ? -7.309 -2.907 11.166 1.00 97.88 104 SER A N 1
ATOM 849 C CA . SER A 1 104 ? -8.668 -2.675 10.665 1.00 97.88 104 SER A CA 1
ATOM 850 C C . SER A 1 104 ? -8.715 -2.428 9.152 1.00 97.88 104 SER A C 1
ATOM 852 O O . SER A 1 104 ? -9.542 -3.017 8.446 1.00 97.88 104 SER A O 1
ATOM 854 N N . TYR A 1 105 ? -7.798 -1.604 8.639 1.00 96.50 105 TYR A N 1
ATOM 855 C CA . TYR A 1 105 ? -7.634 -1.357 7.208 1.00 96.50 105 TYR A CA 1
ATOM 856 C C . TYR A 1 105 ? -7.294 -2.658 6.462 1.00 96.50 105 TYR A C 1
ATOM 858 O O . TYR A 1 105 ? -7.990 -3.023 5.509 1.00 96.50 105 TYR A O 1
ATOM 866 N N . SER A 1 106 ? -6.318 -3.431 6.952 1.00 93.75 106 SER A N 1
ATOM 867 C CA . SER A 1 106 ? -5.926 -4.717 6.353 1.00 93.75 106 SER A CA 1
ATOM 868 C C . SER A 1 106 ? -7.092 -5.715 6.272 1.00 93.75 106 SER A C 1
ATOM 870 O O . SER A 1 106 ? -7.269 -6.378 5.249 1.00 93.75 106 SER A O 1
ATOM 872 N N . GLN A 1 107 ? -7.964 -5.762 7.288 1.00 94.88 107 GLN A N 1
ATOM 873 C CA . GLN A 1 107 ? -9.150 -6.626 7.313 1.00 94.88 107 GLN A CA 1
ATOM 874 C C . GLN A 1 107 ? -10.173 -6.255 6.231 1.00 94.88 107 GLN A C 1
ATOM 876 O O . GLN A 1 107 ? -10.924 -7.114 5.752 1.00 94.88 107 GLN A O 1
ATOM 881 N N . VAL A 1 108 ? -10.241 -4.979 5.843 1.00 95.19 108 VAL A N 1
ATOM 882 C CA . VAL A 1 108 ? -11.081 -4.529 4.728 1.00 95.19 108 VAL A CA 1
ATOM 883 C C . VAL A 1 108 ? -10.461 -4.935 3.391 1.00 95.19 108 VAL A C 1
ATOM 885 O O . VAL A 1 108 ? -11.173 -5.528 2.572 1.00 95.19 108 VAL A O 1
ATOM 888 N N . ILE A 1 109 ? -9.158 -4.695 3.203 1.00 94.06 109 ILE A N 1
ATOM 889 C CA . ILE A 1 109 ? -8.417 -5.054 1.981 1.00 94.06 109 ILE A CA 1
ATOM 890 C C . ILE A 1 109 ? -8.441 -6.568 1.729 1.00 94.06 109 ILE A C 1
ATOM 892 O O . ILE A 1 109 ? -8.732 -7.010 0.615 1.00 94.06 109 ILE A O 1
ATOM 896 N N . ALA A 1 110 ? -8.241 -7.384 2.766 1.00 91.19 110 ALA A N 1
ATOM 897 C CA . ALA A 1 110 ? -8.248 -8.846 2.667 1.00 91.19 110 ALA A CA 1
ATOM 898 C C . ALA A 1 110 ? -9.587 -9.415 2.155 1.00 91.19 110 ALA A C 1
ATOM 900 O O . ALA A 1 110 ? -9.624 -10.480 1.543 1.00 91.19 110 ALA A O 1
ATOM 901 N N . LYS A 1 111 ? -10.698 -8.691 2.361 1.00 91.19 111 LYS A N 1
ATOM 902 C CA . LYS A 1 111 ? -12.045 -9.071 1.895 1.00 91.19 111 LYS A CA 1
ATOM 903 C C . LYS A 1 111 ? -12.400 -8.502 0.519 1.00 91.19 111 LYS A C 1
ATOM 905 O O . LYS A 1 111 ? -13.553 -8.609 0.096 1.00 91.19 111 LYS A O 1
ATOM 910 N N . MET A 1 112 ? -11.484 -7.803 -0.142 1.00 92.88 112 MET A N 1
ATOM 911 C CA . MET A 1 112 ? -11.674 -7.326 -1.510 1.00 92.88 112 MET A CA 1
ATOM 912 C C . MET A 1 112 ? -11.317 -8.422 -2.512 1.00 92.88 112 MET A C 1
ATOM 914 O O . MET A 1 112 ? -10.469 -9.272 -2.255 1.00 92.88 112 MET A O 1
ATOM 918 N N . THR A 1 113 ? -11.953 -8.401 -3.679 1.00 92.06 113 THR A N 1
ATOM 919 C CA . THR A 1 113 ? -11.472 -9.170 -4.833 1.00 92.06 113 THR A CA 1
ATOM 920 C C . THR A 1 113 ? -10.157 -8.580 -5.342 1.00 92.06 113 THR A C 1
ATOM 922 O O . THR A 1 113 ? -9.877 -7.402 -5.121 1.00 92.06 113 THR A O 1
ATOM 925 N N . LYS A 1 114 ? -9.367 -9.366 -6.085 1.00 88.31 114 LYS A N 1
ATOM 926 C CA . LYS A 1 114 ? -8.137 -8.873 -6.725 1.00 88.31 114 LYS A CA 1
ATOM 927 C C . LYS A 1 114 ? -8.396 -7.611 -7.558 1.00 88.31 114 LYS A C 1
ATOM 929 O O . LYS A 1 114 ? -7.708 -6.616 -7.392 1.00 88.31 114 LYS A O 1
ATOM 934 N N . LYS A 1 115 ? -9.462 -7.609 -8.367 1.00 89.81 115 LYS A N 1
ATOM 935 C CA . LYS A 1 115 ? -9.852 -6.450 -9.185 1.00 89.81 115 LYS A CA 1
ATOM 936 C C . LYS A 1 115 ? -10.141 -5.198 -8.349 1.00 89.81 115 LYS A C 1
ATOM 938 O O . LYS A 1 115 ? -9.691 -4.118 -8.704 1.00 89.81 115 LYS A O 1
ATOM 943 N N . GLN A 1 116 ? -10.866 -5.335 -7.237 1.00 92.25 116 GLN A N 1
ATOM 944 C CA . GLN A 1 116 ? -11.110 -4.207 -6.328 1.00 92.25 116 GLN A CA 1
ATOM 945 C C . GLN A 1 116 ? -9.801 -3.664 -5.759 1.00 92.25 116 GLN A C 1
ATOM 947 O O . GLN A 1 116 ? -9.584 -2.459 -5.793 1.00 92.25 116 GLN A O 1
ATOM 952 N N . ARG A 1 117 ? -8.903 -4.546 -5.304 1.00 91.06 117 ARG A N 1
ATOM 953 C CA . ARG A 1 117 ? -7.602 -4.126 -4.772 1.00 91.06 117 ARG A CA 1
ATOM 954 C C . ARG A 1 117 ? -6.772 -3.355 -5.793 1.00 91.06 117 ARG A C 1
ATOM 956 O O . ARG A 1 117 ? -6.184 -2.338 -5.454 1.00 91.06 117 ARG A O 1
ATOM 963 N N . PHE A 1 118 ? -6.782 -3.814 -7.040 1.00 90.88 118 PHE A N 1
ATOM 964 C CA . PHE A 1 118 ? -6.080 -3.169 -8.146 1.00 90.88 118 PHE A CA 1
ATOM 965 C C . PHE A 1 118 ? -6.617 -1.760 -8.382 1.00 90.88 118 PHE A C 1
ATOM 967 O O . PHE A 1 118 ? -5.853 -0.800 -8.354 1.00 90.88 118 PHE A O 1
ATOM 974 N N . ASN A 1 119 ? -7.941 -1.627 -8.484 1.00 91.38 119 ASN A N 1
ATOM 975 C CA . ASN A 1 119 ? -8.594 -0.338 -8.689 1.00 91.38 119 ASN A CA 1
ATOM 976 C C . ASN A 1 119 ? -8.280 0.678 -7.581 1.00 91.38 119 ASN A C 1
ATOM 978 O O . ASN A 1 119 ? -8.095 1.852 -7.882 1.00 91.38 119 ASN A O 1
ATOM 982 N N . VAL A 1 120 ? -8.218 0.244 -6.315 1.00 90.88 120 VAL A N 1
ATOM 983 C CA . VAL A 1 120 ? -7.992 1.148 -5.174 1.00 90.88 120 VAL A CA 1
ATOM 984 C C . VAL A 1 120 ? -6.650 1.877 -5.264 1.00 90.88 120 VAL A C 1
ATOM 986 O O . VAL A 1 120 ? -6.562 3.033 -4.857 1.00 90.88 120 VAL A O 1
ATOM 989 N N . ILE A 1 121 ? -5.620 1.226 -5.805 1.00 89.31 121 ILE A N 1
ATOM 990 C CA . ILE A 1 121 ? -4.267 1.797 -5.904 1.00 89.31 121 ILE A CA 1
ATOM 991 C C . ILE A 1 121 ? -3.820 2.037 -7.347 1.00 89.31 121 ILE A C 1
ATOM 993 O O . ILE A 1 121 ? -2.635 2.224 -7.603 1.00 89.31 121 ILE A O 1
ATOM 997 N N . GLY A 1 122 ? -4.760 2.002 -8.295 1.00 90.81 122 GLY A N 1
ATOM 998 C CA . GLY A 1 122 ? -4.484 2.202 -9.719 1.00 90.81 122 GLY A CA 1
ATOM 999 C C . GLY A 1 122 ? -3.564 1.147 -10.337 1.00 90.81 122 GLY A C 1
ATOM 1000 O O . GLY A 1 122 ? -2.991 1.387 -11.398 1.00 90.81 122 GLY A O 1
ATOM 1001 N N . ALA A 1 123 ? -3.395 -0.002 -9.681 1.00 92.81 123 ALA A N 1
ATOM 1002 C CA . ALA A 1 123 ? -2.547 -1.061 -10.190 1.00 92.81 123 ALA A CA 1
ATOM 1003 C C . ALA A 1 123 ? -3.182 -1.762 -11.381 1.00 92.81 123 ALA A C 1
ATOM 1005 O O . ALA A 1 123 ? -4.403 -1.895 -11.471 1.00 92.81 123 ALA A O 1
ATOM 1006 N N . ILE A 1 124 ? -2.325 -2.317 -12.225 1.00 94.38 124 ILE A N 1
ATOM 1007 C CA . ILE A 1 124 ? -2.733 -3.076 -13.400 1.00 94.38 124 ILE A CA 1
ATOM 1008 C C . ILE A 1 124 ? -2.169 -4.493 -13.349 1.00 94.38 124 ILE A C 1
ATOM 1010 O O . ILE A 1 124 ? -1.229 -4.794 -12.603 1.00 94.38 124 ILE A O 1
ATOM 1014 N N . ASP A 1 125 ? -2.779 -5.392 -14.117 1.00 93.25 125 ASP A N 1
ATOM 1015 C CA . ASP A 1 125 ? -2.250 -6.738 -14.304 1.00 93.25 125 ASP A CA 1
ATOM 1016 C C . ASP A 1 125 ? -1.241 -6.803 -15.460 1.00 93.25 125 ASP A C 1
ATOM 1018 O O . ASP A 1 125 ? -0.993 -5.829 -16.172 1.00 93.25 125 ASP A O 1
ATOM 1022 N N . LYS A 1 126 ? -0.617 -7.975 -15.620 1.00 93.94 126 LYS A N 1
ATOM 1023 C CA . LYS A 1 126 ? 0.391 -8.219 -16.659 1.00 93.94 126 LYS A CA 1
ATOM 1024 C C . LYS A 1 126 ? -0.167 -7.987 -18.064 1.00 93.94 126 LYS A C 1
ATOM 1026 O O . LYS A 1 126 ? 0.566 -7.494 -18.915 1.00 93.94 126 LYS A O 1
ATOM 1031 N N . GLN A 1 127 ? -1.415 -8.379 -18.320 1.00 94.44 127 GLN A N 1
ATOM 1032 C CA . GLN A 1 127 ? -1.997 -8.255 -19.651 1.00 94.44 127 GLN A CA 1
ATOM 1033 C C . GLN A 1 127 ? -2.209 -6.780 -19.984 1.00 94.44 127 GLN A C 1
ATOM 1035 O O . GLN A 1 127 ? -1.753 -6.329 -21.028 1.00 94.44 127 GLN A O 1
ATOM 1040 N N . GLU A 1 128 ? -2.786 -6.011 -19.061 1.00 95.25 128 GLU A N 1
ATOM 1041 C CA . GLU A 1 128 ? -2.985 -4.574 -19.248 1.00 95.25 128 GLU A CA 1
ATOM 1042 C C . GLU A 1 128 ? -1.655 -3.810 -19.383 1.00 95.25 128 GLU A C 1
ATOM 1044 O O . GLU A 1 128 ? -1.545 -2.905 -20.212 1.00 95.25 128 GLU A O 1
ATOM 1049 N N . LEU A 1 129 ? -0.615 -4.196 -18.635 1.00 95.88 129 LEU A N 1
ATOM 1050 C CA . LEU A 1 129 ? 0.729 -3.622 -18.771 1.00 95.88 129 LEU A CA 1
ATOM 1051 C C . LEU A 1 129 ? 1.296 -3.831 -20.188 1.00 95.88 129 LEU A C 1
ATOM 1053 O O . LEU A 1 129 ? 1.837 -2.902 -20.792 1.00 95.88 129 LEU A O 1
ATOM 1057 N N . VAL A 1 130 ? 1.163 -5.046 -20.728 1.00 95.56 130 VAL A N 1
ATOM 1058 C CA . VAL A 1 130 ? 1.610 -5.380 -22.089 1.00 95.56 130 VAL A CA 1
ATOM 1059 C C . VAL A 1 130 ? 0.768 -4.657 -23.140 1.00 95.56 130 VAL A C 1
ATOM 1061 O O . VAL A 1 130 ? 1.336 -4.107 -24.083 1.00 95.56 130 VAL A O 1
ATOM 1064 N N . ASP A 1 131 ? -0.553 -4.589 -22.959 1.00 95.62 131 ASP A N 1
ATOM 1065 C CA . ASP A 1 131 ? -1.473 -3.886 -23.863 1.00 95.62 131 ASP A CA 1
ATOM 1066 C C . ASP A 1 131 ? -1.184 -2.375 -23.910 1.00 95.62 131 ASP A C 1
ATOM 1068 O O . ASP A 1 131 ? -1.326 -1.742 -24.957 1.00 95.62 131 ASP A O 1
ATOM 1072 N N . LYS A 1 132 ? -0.699 -1.798 -22.801 1.00 94.94 132 LYS A N 1
ATOM 1073 C CA . LYS A 1 132 ? -0.198 -0.415 -22.734 1.00 94.94 132 LYS A CA 1
ATOM 1074 C C . LYS A 1 132 ? 1.139 -0.209 -23.453 1.00 94.94 132 LYS A C 1
ATOM 1076 O O . LYS A 1 132 ? 1.542 0.935 -23.642 1.00 94.94 132 LYS A O 1
ATOM 1081 N N . GLY A 1 133 ? 1.806 -1.276 -23.889 1.00 94.75 133 GLY A N 1
ATOM 1082 C CA . GLY A 1 133 ? 3.012 -1.221 -24.716 1.00 94.75 133 GLY A CA 1
ATOM 1083 C C . GLY A 1 133 ? 4.310 -1.583 -23.995 1.00 94.75 133 GLY A C 1
ATOM 1084 O O . GLY A 1 133 ? 5.367 -1.551 -24.634 1.00 94.75 133 GLY A O 1
ATOM 1085 N N . ALA A 1 134 ? 4.256 -1.961 -22.714 1.00 96.00 134 ALA A N 1
ATOM 1086 C CA . ALA A 1 134 ? 5.444 -2.331 -21.951 1.00 96.00 134 ALA A CA 1
ATOM 1087 C C . ALA A 1 134 ? 6.220 -3.498 -22.582 1.00 96.00 134 ALA A C 1
ATOM 1089 O O . ALA A 1 134 ? 5.670 -4.383 -23.248 1.00 96.00 134 ALA A O 1
ATOM 1090 N N . ILE A 1 135 ? 7.526 -3.530 -22.323 1.00 96.38 135 ILE A N 1
ATOM 1091 C CA . ILE A 1 135 ? 8.384 -4.666 -22.657 1.00 96.38 135 ILE A CA 1
ATOM 1092 C C . ILE A 1 135 ? 8.435 -5.586 -21.435 1.00 96.38 135 ILE A C 1
ATOM 1094 O O . ILE A 1 135 ? 9.172 -5.341 -20.485 1.00 96.38 135 ILE A O 1
ATOM 1098 N N . TYR A 1 136 ? 7.628 -6.641 -21.441 1.00 95.69 136 TYR A N 1
ATOM 1099 C CA . TYR A 1 136 ? 7.599 -7.616 -20.355 1.00 95.69 136 TYR A CA 1
ATOM 1100 C C . TYR A 1 136 ? 8.195 -8.953 -20.801 1.00 95.69 136 TYR A C 1
ATOM 1102 O O . TYR A 1 136 ? 7.883 -9.457 -21.879 1.00 95.69 136 TYR A O 1
ATOM 1110 N N . PHE A 1 137 ? 9.002 -9.547 -19.932 1.00 94.25 137 PHE A N 1
ATOM 1111 C CA . PHE A 1 137 ? 9.532 -10.905 -20.031 1.00 94.25 137 PHE A CA 1
ATOM 1112 C C . PHE A 1 137 ? 9.711 -11.455 -18.611 1.00 94.25 137 PHE A C 1
ATOM 1114 O O . PHE A 1 137 ? 9.810 -10.687 -17.653 1.00 94.25 137 PHE A O 1
ATOM 1121 N N . GLU A 1 138 ? 9.742 -12.776 -18.459 1.00 91.19 138 GLU A N 1
ATOM 1122 C CA . GLU A 1 138 ? 9.884 -13.404 -17.133 1.00 91.19 138 GLU A CA 1
ATOM 1123 C C . GLU A 1 138 ? 11.348 -13.644 -16.771 1.00 91.19 138 GLU A C 1
ATOM 1125 O O . GLU A 1 138 ? 11.712 -13.715 -15.598 1.00 91.19 138 GLU A O 1
ATOM 1130 N N . ARG A 1 139 ? 12.200 -13.764 -17.792 1.00 92.56 139 ARG A N 1
ATOM 1131 C CA . ARG A 1 139 ? 13.612 -14.104 -17.647 1.00 92.56 139 ARG A CA 1
ATOM 1132 C C . ARG A 1 139 ? 14.491 -13.140 -18.422 1.00 92.56 139 ARG A C 1
ATOM 1134 O O . ARG A 1 139 ? 14.196 -12.795 -19.563 1.00 92.56 139 ARG A O 1
ATOM 1141 N N . ILE A 1 140 ? 15.624 -12.760 -17.843 1.00 92.00 140 ILE A N 1
ATOM 1142 C CA . ILE A 1 140 ? 16.522 -11.771 -18.460 1.00 92.00 140 ILE A CA 1
ATOM 1143 C C . ILE A 1 140 ? 17.147 -12.262 -19.756 1.00 92.00 140 ILE A C 1
ATOM 1145 O O . ILE A 1 140 ? 17.362 -11.486 -20.685 1.00 92.00 140 ILE A O 1
ATOM 1149 N N . GLU A 1 141 ? 17.308 -13.576 -19.882 1.00 94.19 141 GLU A N 1
ATOM 1150 C CA . GLU A 1 141 ? 17.759 -14.210 -21.118 1.00 94.19 141 GLU A CA 1
ATOM 1151 C C . GLU A 1 141 ? 16.776 -14.026 -22.293 1.00 94.19 141 GLU A C 1
ATOM 1153 O O . GLU A 1 141 ? 17.160 -14.176 -23.455 1.00 94.19 141 GLU A O 1
ATOM 1158 N N . GLU A 1 142 ? 15.498 -13.744 -22.030 1.00 95.38 142 GLU A N 1
ATOM 1159 C CA . GLU A 1 142 ? 14.516 -13.397 -23.065 1.00 95.38 142 GLU A CA 1
ATOM 1160 C C . GLU A 1 142 ? 14.703 -11.950 -23.515 1.00 95.38 142 GLU A C 1
ATOM 1162 O O . GLU A 1 142 ? 14.738 -11.695 -24.719 1.00 95.38 142 GLU A O 1
ATOM 1167 N N . GLY A 1 143 ? 14.912 -11.038 -22.559 1.00 94.19 143 GLY A N 1
ATOM 1168 C CA . GLY A 1 143 ? 15.205 -9.629 -22.812 1.00 94.19 143 GLY A CA 1
ATOM 1169 C C . GLY A 1 143 ? 16.376 -9.453 -23.776 1.00 94.19 143 GLY A C 1
ATOM 1170 O O . GLY A 1 143 ? 16.221 -8.849 -24.835 1.00 94.19 143 GLY A O 1
ATOM 1171 N N . PHE A 1 144 ? 17.517 -10.075 -23.464 1.00 95.19 144 PHE A N 1
ATOM 1172 C CA . PHE A 1 144 ? 18.729 -9.990 -24.292 1.00 95.19 144 PHE A CA 1
ATOM 1173 C C . PHE A 1 144 ? 18.569 -10.574 -25.698 1.00 95.19 144 PHE A C 1
ATOM 1175 O O . PHE A 1 144 ? 19.300 -10.201 -26.610 1.00 95.19 144 PHE A O 1
ATOM 1182 N N . ARG A 1 145 ? 17.642 -11.516 -25.879 1.00 96.06 145 ARG A N 1
ATOM 1183 C CA . ARG A 1 145 ? 17.423 -12.194 -27.160 1.00 96.06 145 ARG A CA 1
ATOM 1184 C C . ARG A 1 145 ? 16.455 -11.441 -28.063 1.00 96.06 145 ARG A C 1
ATOM 1186 O O . ARG A 1 145 ? 16.551 -11.56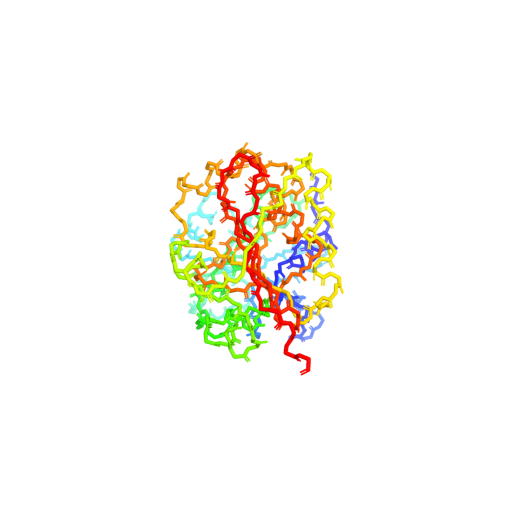6 -29.278 1.00 96.06 145 ARG A O 1
ATOM 1193 N N . GLN A 1 146 ? 15.482 -10.754 -27.471 1.00 95.38 146 GLN A N 1
ATOM 1194 C CA . GLN A 1 146 ? 14.330 -10.206 -28.187 1.00 95.38 146 GLN A CA 1
ATOM 1195 C C . GLN A 1 146 ? 14.380 -8.686 -28.358 1.00 95.38 146 GLN A C 1
ATOM 1197 O O . GLN A 1 146 ? 13.668 -8.165 -29.214 1.00 95.38 146 GLN A O 1
ATOM 1202 N N . TYR A 1 147 ? 15.181 -7.977 -27.560 1.00 95.94 147 TYR A N 1
ATOM 1203 C CA . TYR A 1 147 ? 15.155 -6.518 -27.503 1.00 95.94 147 TYR A CA 1
ATOM 1204 C C . TYR A 1 147 ? 16.550 -5.906 -27.584 1.00 95.94 147 TYR A C 1
ATOM 1206 O O . TYR A 1 147 ? 17.541 -6.474 -27.115 1.00 95.94 147 TYR A O 1
ATOM 1214 N N . GLU A 1 148 ? 16.594 -4.690 -28.128 1.00 96.62 148 GLU A N 1
ATOM 1215 C CA . GLU A 1 148 ? 17.758 -3.823 -27.988 1.00 96.62 148 GLU A CA 1
ATOM 1216 C C . GLU A 1 148 ? 18.002 -3.550 -26.510 1.00 96.62 148 GLU A C 1
ATOM 1218 O O . GLU A 1 148 ? 17.055 -3.410 -25.727 1.00 96.62 148 GLU A O 1
ATOM 1223 N N . ASN A 1 149 ? 19.273 -3.493 -26.122 1.00 95.88 149 ASN A N 1
ATOM 1224 C CA . ASN A 1 149 ? 19.641 -3.364 -24.725 1.00 95.88 149 ASN A CA 1
ATOM 1225 C C . ASN A 1 149 ? 20.830 -2.434 -24.498 1.00 95.88 149 ASN A C 1
ATOM 1227 O O . ASN A 1 149 ? 21.665 -2.212 -25.373 1.00 95.88 149 ASN A O 1
ATOM 1231 N N . LYS A 1 150 ? 20.876 -1.865 -23.294 1.00 95.31 150 LYS A N 1
ATOM 1232 C CA . LYS A 1 150 ? 22.019 -1.110 -22.776 1.00 95.31 150 LYS A CA 1
ATOM 1233 C C . LYS A 1 150 ? 22.109 -1.286 -21.265 1.00 95.31 150 LYS A C 1
ATOM 1235 O O . LYS A 1 150 ? 21.134 -1.673 -20.626 1.00 95.31 150 LYS A O 1
ATOM 1240 N N . VAL A 1 151 ? 23.247 -0.928 -20.687 1.00 95.06 151 VAL A N 1
ATOM 1241 C CA . VAL A 1 151 ? 23.425 -0.898 -19.232 1.00 95.06 151 VAL A CA 1
ATOM 1242 C C . VAL A 1 151 ? 23.431 0.555 -18.769 1.00 95.06 151 VAL A C 1
ATOM 1244 O O . VAL A 1 151 ? 24.108 1.388 -19.372 1.00 95.06 151 VAL A O 1
ATOM 1247 N N . LEU A 1 152 ? 22.669 0.869 -17.721 1.00 94.00 152 LEU A N 1
ATOM 1248 C CA . LEU A 1 152 ? 22.862 2.102 -16.960 1.00 94.00 152 LEU A CA 1
ATOM 1249 C C . LEU A 1 152 ? 23.831 1.814 -15.817 1.00 94.00 152 LEU A C 1
ATOM 1251 O O . LEU A 1 152 ? 23.583 0.931 -14.992 1.00 94.00 152 LEU A O 1
ATOM 1255 N N . GLU A 1 153 ? 24.917 2.575 -15.785 1.00 92.88 153 GLU A N 1
ATOM 1256 C CA . GLU A 1 153 ? 25.962 2.531 -14.767 1.00 92.88 153 GLU A CA 1
ATOM 1257 C C . GLU A 1 153 ? 26.243 3.962 -14.297 1.00 92.88 153 GLU A C 1
ATOM 1259 O O . GLU A 1 153 ? 26.053 4.919 -15.051 1.00 92.88 153 GLU A O 1
ATOM 1264 N N . GLY A 1 154 ? 26.683 4.116 -13.052 1.00 91.75 154 GLY A N 1
ATOM 1265 C CA . GLY A 1 154 ? 26.988 5.418 -12.467 1.00 91.75 154 GLY A CA 1
ATOM 1266 C C . GLY A 1 154 ? 26.876 5.391 -10.952 1.00 91.75 154 GLY A C 1
ATOM 1267 O O . GLY A 1 154 ? 26.643 4.348 -10.339 1.00 91.75 154 GLY A O 1
ATOM 1268 N N . ASN A 1 155 ? 27.028 6.553 -10.330 1.00 91.75 155 ASN A N 1
ATOM 1269 C CA . ASN A 1 155 ? 26.724 6.698 -8.914 1.00 91.75 155 ASN A CA 1
ATOM 1270 C C . ASN A 1 155 ? 25.200 6.703 -8.670 1.00 91.75 155 ASN A C 1
ATOM 1272 O O . ASN A 1 155 ? 24.388 6.832 -9.588 1.00 91.75 155 ASN A O 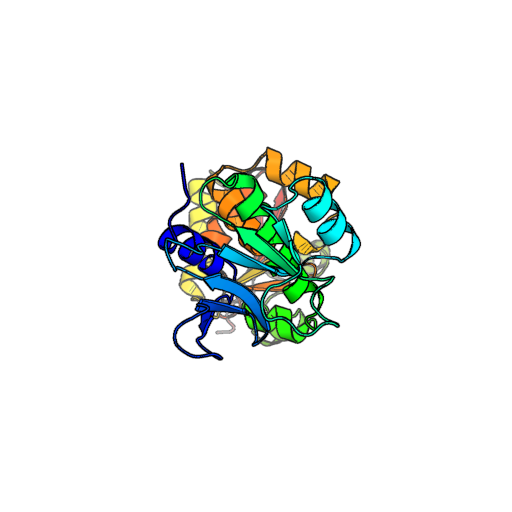1
ATOM 1276 N N . LYS A 1 156 ? 24.796 6.600 -7.398 1.00 89.25 156 LYS A N 1
ATOM 1277 C CA . LYS A 1 156 ? 23.382 6.538 -6.986 1.00 89.25 156 LYS A CA 1
ATOM 1278 C C . LYS A 1 156 ? 22.524 7.671 -7.566 1.00 89.25 156 LYS A C 1
ATOM 1280 O O . LYS A 1 156 ? 21.377 7.439 -7.939 1.00 89.25 156 LYS A O 1
ATOM 1285 N N . VAL A 1 157 ? 23.060 8.890 -7.623 1.00 92.81 157 VAL A N 1
ATOM 1286 C CA . VAL A 1 157 ? 22.332 10.072 -8.107 1.00 92.81 157 VAL A CA 1
ATOM 1287 C C . VAL A 1 157 ? 22.167 10.012 -9.624 1.00 92.81 157 VAL A C 1
ATOM 1289 O O . VAL A 1 157 ? 21.074 10.250 -10.126 1.00 92.81 157 VAL A O 1
ATOM 1292 N N . GLU A 1 158 ? 23.217 9.637 -10.352 1.00 94.94 158 GLU A N 1
ATOM 1293 C CA . GLU A 1 158 ? 23.188 9.496 -11.815 1.00 94.94 158 GLU A CA 1
ATOM 1294 C C . GLU A 1 158 ? 22.192 8.424 -12.267 1.00 94.94 158 GLU A C 1
ATOM 1296 O O . GLU A 1 158 ? 21.390 8.656 -13.175 1.00 94.94 158 GLU A O 1
ATOM 1301 N N . LEU A 1 159 ? 22.195 7.271 -11.595 1.00 93.69 159 LEU A N 1
ATOM 1302 C CA . LEU A 1 159 ? 21.268 6.176 -11.871 1.00 93.69 159 LEU A CA 1
ATOM 1303 C C . LEU A 1 159 ? 19.823 6.583 -11.586 1.00 93.69 159 LEU A C 1
ATOM 1305 O O . LEU A 1 159 ? 18.960 6.418 -12.449 1.00 93.69 159 LEU A O 1
ATOM 1309 N N . LYS A 1 160 ? 19.571 7.189 -10.417 1.00 94.50 160 LYS A N 1
ATOM 1310 C CA . LYS A 1 160 ? 18.245 7.706 -10.058 1.00 94.50 160 LYS A CA 1
ATOM 1311 C C . LYS A 1 160 ? 17.746 8.710 -11.098 1.00 94.50 160 LYS A C 1
ATOM 1313 O O . LYS A 1 160 ? 16.629 8.573 -11.584 1.00 94.50 160 LYS A O 1
ATOM 1318 N N . ASN A 1 161 ? 18.581 9.671 -11.492 1.00 96.00 161 ASN A N 1
ATOM 1319 C CA . ASN A 1 161 ? 18.225 10.677 -12.494 1.00 96.00 161 ASN A CA 1
ATOM 1320 C C . ASN A 1 161 ? 17.955 10.057 -13.872 1.00 96.00 161 ASN A C 1
ATOM 1322 O O . ASN A 1 161 ? 17.056 10.509 -14.580 1.00 96.00 161 ASN A O 1
ATOM 1326 N N . SER A 1 162 ? 18.694 9.008 -14.244 1.00 95.56 162 SER A N 1
ATOM 1327 C CA . SER A 1 162 ? 18.505 8.306 -15.518 1.00 95.56 162 SER A CA 1
ATOM 1328 C C . SER A 1 162 ? 17.142 7.616 -15.587 1.00 95.56 162 SER A C 1
ATOM 1330 O O . SER A 1 162 ? 16.421 7.781 -16.570 1.00 95.56 162 SER A O 1
ATOM 1332 N N . VAL A 1 163 ? 16.750 6.888 -14.534 1.00 95.38 163 VAL A N 1
ATOM 1333 C CA . VAL A 1 163 ? 15.430 6.234 -14.480 1.00 95.38 163 VAL A CA 1
ATOM 1334 C C . VAL A 1 163 ? 14.309 7.266 -14.331 1.00 95.38 163 VAL A C 1
ATOM 1336 O O . VAL A 1 163 ? 13.272 7.143 -14.979 1.00 95.38 163 VAL A O 1
ATOM 1339 N N . HIS A 1 164 ? 14.530 8.328 -13.553 1.00 96.06 164 HIS A N 1
ATOM 1340 C CA . HIS A 1 164 ? 13.560 9.413 -13.399 1.00 96.06 164 HIS A CA 1
ATOM 1341 C C . HIS A 1 164 ? 13.302 10.150 -14.721 1.00 96.06 164 HIS A C 1
ATOM 1343 O O . HIS A 1 164 ? 12.162 10.473 -15.031 1.00 96.06 164 HIS A O 1
ATOM 1349 N N . SER A 1 165 ? 14.332 10.358 -15.547 1.00 95.88 165 SER A N 1
ATOM 1350 C CA . SER A 1 165 ? 14.165 10.976 -16.871 1.00 95.88 165 SER A CA 1
ATOM 1351 C C . SER A 1 165 ? 13.267 10.129 -17.780 1.00 95.88 165 SER A C 1
ATOM 1353 O O . SER A 1 165 ? 12.358 10.665 -18.406 1.00 95.88 165 SER A O 1
ATOM 1355 N N . LEU A 1 166 ? 13.443 8.800 -17.783 1.00 95.50 166 LEU A N 1
ATOM 1356 C CA . LEU A 1 166 ? 12.559 7.884 -18.519 1.00 95.50 166 LEU A CA 1
ATOM 1357 C C . LEU A 1 166 ? 11.107 7.967 -18.032 1.00 95.50 166 LEU A C 1
ATOM 1359 O O . LEU A 1 166 ? 10.180 7.928 -18.844 1.00 95.50 166 LEU 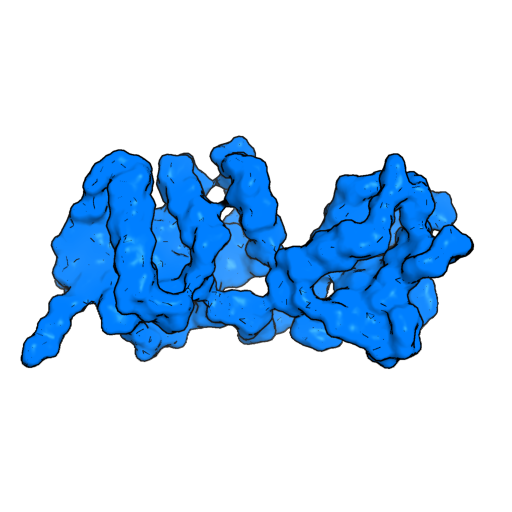A O 1
ATOM 1363 N N . TRP A 1 167 ? 10.908 8.109 -16.720 1.00 96.31 167 TRP A N 1
ATOM 1364 C CA . TRP A 1 167 ? 9.583 8.321 -16.146 1.00 96.31 167 TRP A CA 1
ATOM 1365 C C . TRP A 1 167 ? 8.967 9.638 -16.623 1.00 96.31 167 TRP A C 1
ATOM 1367 O O . TRP A 1 167 ? 7.859 9.616 -17.160 1.00 96.31 167 TRP A O 1
ATOM 1377 N N . LEU A 1 168 ? 9.692 10.755 -16.532 1.00 95.00 168 LEU A N 1
ATOM 1378 C CA . LEU A 1 168 ? 9.214 12.061 -16.997 1.00 95.00 168 LEU A CA 1
ATOM 1379 C C . LEU A 1 168 ? 8.828 12.048 -18.483 1.00 95.00 168 LEU A C 1
ATOM 1381 O O . LEU A 1 168 ? 7.811 12.626 -18.859 1.00 95.00 168 LEU A O 1
ATOM 1385 N N . GLU A 1 169 ? 9.594 11.354 -19.326 1.00 94.56 169 GLU A N 1
ATOM 1386 C CA . GLU A 1 169 ? 9.283 11.225 -20.753 1.00 94.56 169 GLU A CA 1
ATOM 1387 C C . GLU A 1 169 ? 8.025 10.380 -21.033 1.00 94.56 169 GLU A C 1
ATOM 1389 O O . GLU A 1 169 ? 7.350 10.586 -22.044 1.00 94.56 169 GLU A O 1
ATOM 1394 N N . ASN A 1 170 ? 7.690 9.431 -20.154 1.00 94.12 170 ASN A N 1
ATOM 1395 C CA . ASN A 1 170 ? 6.492 8.596 -20.278 1.00 94.12 170 ASN A CA 1
ATOM 1396 C C . ASN A 1 170 ? 5.252 9.214 -19.615 1.00 94.12 170 ASN A C 1
ATOM 1398 O O . ASN A 1 170 ? 4.124 8.880 -19.993 1.00 94.12 170 ASN A O 1
ATOM 1402 N N . GLY A 1 171 ? 5.448 10.135 -18.674 1.00 91.12 171 GLY A N 1
ATOM 1403 C CA . GLY A 1 171 ? 4.382 10.732 -17.879 1.00 91.12 171 GLY A CA 1
ATOM 1404 C C . GLY A 1 171 ? 3.784 9.770 -16.847 1.00 91.12 171 GLY A C 1
ATOM 1405 O O . GLY A 1 171 ? 4.142 8.593 -16.766 1.00 91.12 171 GLY A O 1
ATOM 1406 N N . GLU A 1 172 ? 2.850 10.292 -16.055 1.00 83.94 172 GLU A N 1
ATOM 1407 C CA . GLU A 1 172 ? 2.240 9.603 -14.906 1.00 83.94 172 GLU A CA 1
ATOM 1408 C C . GLU A 1 172 ? 1.433 8.349 -15.295 1.00 83.94 172 GLU A C 1
ATOM 1410 O O . GLU A 1 172 ? 1.395 7.371 -14.560 1.00 83.94 172 GLU A O 1
ATOM 1415 N N . ASP A 1 173 ? 0.825 8.338 -16.480 1.00 87.31 173 ASP A N 1
ATOM 1416 C CA . ASP A 1 173 ? 0.001 7.244 -17.014 1.00 87.31 173 ASP A CA 1
ATOM 1417 C C . ASP A 1 173 ? 0.794 6.215 -17.843 1.00 87.31 173 ASP A C 1
ATOM 1419 O O . ASP A 1 173 ? 0.220 5.254 -18.365 1.00 87.31 173 ASP A O 1
ATOM 1423 N N . GLY A 1 174 ? 2.104 6.432 -18.005 1.00 94.75 174 GLY A N 1
ATOM 1424 C CA . GLY A 1 174 ? 2.976 5.639 -18.871 1.00 94.75 174 GLY A CA 1
ATOM 1425 C C . GLY A 1 174 ? 4.090 4.885 -18.152 1.00 94.75 174 GLY A C 1
ATOM 1426 O O . GLY A 1 174 ? 4.898 4.258 -18.837 1.00 94.75 174 GLY A O 1
ATOM 1427 N N . ALA A 1 175 ? 4.172 4.948 -16.823 1.00 97.06 175 ALA A N 1
ATOM 1428 C CA . ALA A 1 175 ? 5.271 4.368 -16.061 1.00 97.06 175 ALA A CA 1
ATOM 1429 C C . ALA A 1 175 ? 4.771 3.546 -14.874 1.00 97.06 175 ALA A C 1
ATOM 1431 O O . ALA A 1 175 ? 3.972 4.017 -14.066 1.00 97.06 175 ALA A O 1
ATOM 1432 N N . TYR A 1 176 ? 5.274 2.322 -14.770 1.00 97.19 176 TYR A N 1
ATOM 1433 C CA . TYR A 1 176 ? 4.865 1.350 -13.769 1.00 97.19 176 TYR A CA 1
ATOM 1434 C C . TYR A 1 176 ? 6.083 0.674 -13.144 1.00 97.19 176 TYR A C 1
ATOM 1436 O O . TYR A 1 176 ? 7.144 0.592 -13.760 1.00 97.19 176 TYR A O 1
ATOM 1444 N N . VAL A 1 177 ? 5.925 0.143 -11.938 1.00 95.69 177 VAL A N 1
ATOM 1445 C CA . VAL A 1 177 ? 6.924 -0.694 -11.265 1.00 95.69 177 VAL A CA 1
ATOM 1446 C C . VAL A 1 177 ? 6.300 -2.025 -10.872 1.00 95.69 177 VAL A C 1
ATOM 1448 O O . VAL A 1 177 ? 5.121 -2.076 -10.508 1.00 95.69 177 VAL A O 1
ATOM 1451 N N . ASP A 1 178 ? 7.059 -3.115 -10.970 1.00 92.94 178 ASP A N 1
ATOM 1452 C CA . ASP A 1 178 ? 6.620 -4.377 -10.382 1.00 92.94 178 ASP A CA 1
ATOM 1453 C C . ASP A 1 178 ? 6.556 -4.270 -8.853 1.00 92.94 178 ASP A C 1
ATOM 1455 O O . ASP A 1 178 ? 7.446 -3.778 -8.164 1.00 92.94 178 ASP A O 1
ATOM 1459 N N . TRP A 1 179 ? 5.460 -4.755 -8.289 1.00 90.06 179 TRP A N 1
ATOM 1460 C CA . TRP A 1 179 ? 5.285 -4.827 -6.851 1.00 90.06 179 TRP A CA 1
ATOM 1461 C C . TRP A 1 179 ? 5.047 -6.271 -6.450 1.00 90.06 179 TRP A C 1
ATOM 1463 O O . TRP A 1 179 ? 3.913 -6.747 -6.395 1.00 90.06 179 TRP A O 1
ATOM 1473 N N . TYR A 1 180 ? 6.136 -6.989 -6.175 1.00 87.94 180 TYR A N 1
ATOM 1474 C CA . TYR A 1 180 ? 6.067 -8.342 -5.618 1.00 87.94 180 TYR A CA 1
ATOM 1475 C C . TYR A 1 180 ? 6.352 -8.389 -4.115 1.00 87.94 180 TYR A C 1
ATOM 1477 O O . TYR A 1 180 ? 6.197 -9.457 -3.522 1.00 87.94 180 TYR A O 1
ATOM 1485 N N . TYR A 1 181 ? 6.657 -7.251 -3.468 1.00 90.81 181 TYR A N 1
ATOM 1486 C CA . TYR A 1 181 ? 6.777 -7.161 -2.005 1.00 90.81 181 TYR A CA 1
ATOM 1487 C C . TYR A 1 181 ? 5.563 -7.785 -1.300 1.00 90.81 181 TYR A C 1
ATOM 1489 O O . TYR A 1 181 ? 5.707 -8.518 -0.322 1.00 90.81 181 TYR A O 1
ATOM 1497 N N . GLY A 1 182 ? 4.361 -7.552 -1.839 1.00 85.94 182 GLY A N 1
ATOM 1498 C CA . GLY A 1 182 ? 3.108 -8.100 -1.320 1.00 85.94 182 GLY A CA 1
ATOM 1499 C C . GLY A 1 182 ? 3.110 -9.622 -1.152 1.00 85.94 182 GLY A C 1
ATOM 1500 O O . GLY A 1 182 ? 2.550 -10.127 -0.176 1.00 85.94 182 GLY A O 1
ATOM 1501 N N . THR A 1 183 ? 3.808 -10.326 -2.047 1.00 89.38 183 THR A N 1
ATOM 1502 C CA . THR A 1 183 ? 3.879 -11.794 -2.116 1.00 89.38 183 THR A CA 1
ATOM 1503 C C . THR A 1 183 ? 4.959 -12.420 -1.228 1.00 89.38 183 THR A C 1
ATOM 1505 O O . THR A 1 183 ? 4.997 -13.642 -1.087 1.00 89.38 183 THR A O 1
ATOM 1508 N N . LEU A 1 184 ? 5.825 -11.605 -0.618 1.00 91.62 184 LEU A N 1
ATOM 1509 C CA . LEU A 1 184 ? 6.918 -12.078 0.232 1.00 91.62 184 LEU A CA 1
ATOM 1510 C C . LEU A 1 184 ? 6.417 -12.657 1.558 1.00 91.62 184 LEU A C 1
ATOM 1512 O O . LEU A 1 184 ? 5.390 -12.233 2.103 1.00 91.62 184 LEU A O 1
ATOM 1516 N N . ARG A 1 185 ? 7.193 -13.584 2.126 1.00 91.88 185 ARG A N 1
ATOM 1517 C CA . ARG A 1 185 ? 6.940 -14.138 3.460 1.00 91.88 185 ARG A CA 1
ATOM 1518 C C . ARG A 1 185 ? 7.244 -13.099 4.549 1.00 91.88 185 ARG A C 1
ATOM 1520 O O . ARG A 1 185 ? 8.058 -12.201 4.328 1.00 91.88 185 ARG A O 1
ATOM 1527 N N . PRO A 1 186 ? 6.647 -13.220 5.750 1.00 90.81 186 PRO A N 1
ATOM 1528 C CA . PRO A 1 186 ? 6.861 -12.262 6.840 1.00 90.81 186 PRO A CA 1
ATOM 1529 C C . PRO A 1 186 ? 8.338 -12.023 7.193 1.00 90.81 186 PRO A C 1
ATOM 1531 O O . PRO A 1 186 ? 8.751 -10.883 7.369 1.00 90.81 186 PRO A O 1
ATOM 1534 N N . GLU A 1 187 ? 9.157 -13.075 7.223 1.00 92.75 187 GLU A N 1
ATOM 1535 C CA . GLU A 1 187 ? 10.605 -12.986 7.476 1.00 92.75 187 GLU A CA 1
ATOM 1536 C C . GLU A 1 187 ? 11.369 -12.166 6.420 1.00 92.75 187 GLU A C 1
ATOM 1538 O O . GLU A 1 187 ? 12.290 -11.418 6.745 1.00 92.75 187 GLU A O 1
ATOM 1543 N N . GLU A 1 188 ? 10.961 -12.260 5.152 1.00 93.56 188 GLU A N 1
ATOM 1544 C CA . GLU A 1 188 ? 11.549 -11.501 4.045 1.00 93.56 188 GLU A CA 1
ATOM 1545 C C . GLU A 1 188 ? 11.153 -10.024 4.136 1.00 93.56 188 GLU A C 1
ATOM 1547 O O . GLU A 1 188 ? 11.998 -9.143 3.957 1.00 93.56 188 GLU A O 1
ATOM 1552 N N . LYS A 1 189 ? 9.887 -9.759 4.486 1.00 93.69 189 LYS A N 1
ATOM 1553 C CA . LYS A 1 189 ? 9.360 -8.411 4.738 1.00 93.69 189 LYS A CA 1
ATOM 1554 C C . LYS A 1 189 ? 10.087 -7.726 5.894 1.00 93.69 189 LYS A C 1
ATOM 1556 O O . LYS A 1 189 ? 10.473 -6.566 5.754 1.00 93.69 189 LYS A O 1
ATOM 1561 N N . GLU A 1 190 ? 10.333 -8.442 6.990 1.00 92.38 190 GLU A N 1
ATOM 1562 C CA . GLU A 1 190 ? 11.047 -7.907 8.154 1.00 92.38 190 GLU A CA 1
ATOM 1563 C C . GLU A 1 190 ? 12.504 -7.562 7.821 1.00 92.38 190 GLU A C 1
ATOM 1565 O O . GLU A 1 190 ? 12.982 -6.469 8.135 1.00 92.38 190 GLU A O 1
ATOM 1570 N N . ARG A 1 191 ? 13.195 -8.443 7.084 1.00 93.31 191 ARG A N 1
ATOM 1571 C CA . ARG A 1 191 ? 14.553 -8.170 6.592 1.00 93.31 191 ARG A CA 1
ATOM 1572 C C . ARG A 1 191 ? 14.597 -6.879 5.771 1.00 93.31 191 ARG A C 1
ATOM 1574 O O . ARG A 1 191 ? 15.462 -6.042 6.016 1.00 93.31 191 ARG A O 1
ATOM 1581 N N . ILE A 1 192 ? 13.655 -6.691 4.844 1.00 94.00 192 ILE A N 1
ATOM 1582 C CA . ILE A 1 192 ? 13.557 -5.467 4.033 1.00 94.00 192 ILE A CA 1
ATOM 1583 C C . ILE A 1 192 ? 13.317 -4.238 4.918 1.00 94.00 192 ILE A C 1
ATOM 1585 O O . ILE A 1 192 ? 14.014 -3.238 4.776 1.00 94.00 192 ILE A O 1
ATOM 1589 N N . ARG A 1 193 ? 12.380 -4.306 5.872 1.00 92.69 193 ARG A N 1
ATOM 1590 C CA . ARG A 1 193 ? 12.091 -3.182 6.781 1.00 92.69 193 ARG A CA 1
ATOM 1591 C C . ARG A 1 193 ? 13.326 -2.747 7.570 1.00 92.69 193 ARG A C 1
ATOM 1593 O O . ARG A 1 193 ? 13.529 -1.549 7.744 1.00 92.69 193 ARG A O 1
ATOM 1600 N N . SER A 1 194 ? 14.161 -3.689 8.010 1.00 92.94 194 SER A N 1
ATOM 1601 C CA . SER A 1 194 ? 15.340 -3.394 8.840 1.00 92.94 194 SER A CA 1
ATOM 1602 C C . SER A 1 194 ? 16.440 -2.583 8.144 1.00 92.94 194 SER A C 1
ATOM 1604 O O . SER A 1 194 ? 17.226 -1.926 8.826 1.00 92.94 194 SER A O 1
ATOM 1606 N N . VAL A 1 195 ? 16.489 -2.597 6.808 1.00 93.88 195 VAL A N 1
ATOM 1607 C CA . VAL A 1 195 ? 17.511 -1.881 6.023 1.00 93.88 195 VAL A CA 1
ATOM 1608 C C . VAL A 1 195 ? 17.007 -0.567 5.422 1.00 93.88 195 VAL A C 1
ATOM 1610 O O . VAL A 1 195 ? 17.809 0.214 4.915 1.00 93.88 195 VAL A O 1
ATOM 1613 N N . LEU A 1 196 ? 15.698 -0.305 5.492 1.00 93.88 196 LEU A N 1
ATOM 1614 C CA . LEU A 1 196 ? 15.081 0.900 4.943 1.00 93.88 196 LEU A CA 1
ATOM 1615 C C . LEU A 1 196 ? 15.148 2.097 5.897 1.00 93.88 196 LEU A C 1
ATOM 1617 O O . LEU A 1 196 ? 14.949 1.998 7.117 1.00 93.88 196 LEU A O 1
ATOM 1621 N N . SER A 1 197 ? 15.309 3.277 5.303 1.00 94.56 197 SER A N 1
ATOM 1622 C CA . SER A 1 197 ? 15.149 4.563 5.969 1.00 94.56 197 SER A CA 1
ATOM 1623 C C . SER A 1 197 ? 13.764 4.702 6.618 1.00 94.56 197 SER A C 1
ATOM 1625 O O . SER A 1 197 ? 12.790 4.049 6.239 1.00 94.56 197 SER A O 1
ATOM 1627 N N . ALA A 1 198 ? 13.649 5.573 7.625 1.00 91.12 198 ALA A N 1
ATOM 1628 C CA . ALA A 1 198 ? 12.365 5.825 8.286 1.00 91.12 198 ALA A CA 1
ATOM 1629 C C . ALA A 1 198 ? 11.302 6.370 7.311 1.00 91.12 198 ALA A C 1
ATOM 1631 O O . ALA A 1 198 ? 10.137 5.990 7.408 1.00 91.12 198 ALA A O 1
ATOM 1632 N N . ALA A 1 199 ? 11.713 7.206 6.351 1.00 90.94 199 ALA A N 1
ATOM 1633 C CA . ALA A 1 199 ? 10.835 7.727 5.306 1.00 90.94 199 ALA A CA 1
ATOM 1634 C C . ALA A 1 199 ? 10.315 6.598 4.402 1.00 90.94 199 ALA A C 1
ATOM 1636 O O . ALA A 1 199 ? 9.107 6.452 4.236 1.00 90.94 199 ALA A O 1
ATOM 1637 N N . SER A 1 200 ? 11.205 5.733 3.911 1.00 94.00 200 SER A N 1
ATOM 1638 C CA . SER A 1 200 ? 10.820 4.596 3.068 1.00 94.00 200 SER A CA 1
ATOM 1639 C C . SER A 1 200 ? 9.983 3.560 3.811 1.00 94.00 200 SER A C 1
ATOM 1641 O O . SER A 1 200 ? 9.058 3.004 3.230 1.00 94.00 200 SER A O 1
ATOM 1643 N N . ARG A 1 201 ? 10.216 3.337 5.111 1.00 92.50 201 ARG A N 1
ATOM 1644 C CA . ARG A 1 201 ? 9.330 2.497 5.935 1.00 92.50 201 ARG A CA 1
ATOM 1645 C C . ARG A 1 201 ? 7.917 3.067 6.050 1.00 92.50 201 ARG A C 1
ATOM 1647 O O . ARG A 1 201 ? 6.959 2.300 6.013 1.00 92.50 201 ARG A O 1
ATOM 1654 N N . ASN A 1 202 ? 7.783 4.387 6.169 1.00 88.56 202 ASN A N 1
ATOM 1655 C CA . ASN A 1 202 ? 6.475 5.038 6.184 1.00 88.56 202 ASN A CA 1
ATOM 1656 C C . ASN A 1 202 ? 5.750 4.815 4.846 1.00 88.56 202 ASN A C 1
ATOM 1658 O O . ASN A 1 202 ? 4.638 4.291 4.840 1.00 88.56 202 ASN A O 1
ATOM 1662 N N . ILE A 1 203 ? 6.418 5.086 3.720 1.00 91.06 203 ILE A N 1
ATOM 1663 C CA . ILE A 1 203 ? 5.848 4.857 2.383 1.00 91.06 203 ILE A CA 1
ATOM 1664 C C . ILE A 1 203 ? 5.476 3.377 2.208 1.00 91.06 203 ILE A C 1
ATOM 1666 O O . ILE A 1 203 ? 4.347 3.069 1.832 1.00 91.06 203 ILE A O 1
ATOM 1670 N N . LEU A 1 204 ? 6.380 2.455 2.557 1.00 90.94 204 LEU A N 1
ATOM 1671 C CA . LEU A 1 204 ? 6.163 1.010 2.458 1.00 90.94 204 LEU A CA 1
ATOM 1672 C C . LEU A 1 204 ? 4.913 0.561 3.223 1.00 90.94 204 LEU A C 1
ATOM 1674 O O . LEU A 1 204 ? 4.149 -0.234 2.683 1.00 90.94 204 LEU A O 1
ATOM 1678 N N . SER A 1 205 ? 4.666 1.100 4.424 1.00 86.19 205 SER A N 1
ATOM 1679 C CA . SER A 1 205 ? 3.505 0.747 5.262 1.00 86.19 205 SER A CA 1
ATOM 1680 C C . SER A 1 205 ? 2.155 0.918 4.550 1.00 86.19 205 SER A C 1
ATOM 1682 O O . SER A 1 205 ? 1.211 0.167 4.796 1.00 86.19 205 SER A O 1
ATOM 1684 N N . ARG A 1 206 ? 2.066 1.853 3.592 1.00 85.06 206 ARG A N 1
ATOM 1685 C CA . ARG A 1 206 ? 0.860 2.086 2.778 1.00 85.06 206 ARG A CA 1
ATOM 1686 C C . ARG A 1 206 ? 0.593 0.960 1.781 1.00 85.06 206 ARG A C 1
ATOM 1688 O O . ARG A 1 206 ? -0.538 0.804 1.309 1.00 85.06 206 ARG A O 1
ATOM 1695 N N . TYR A 1 207 ? 1.620 0.164 1.485 1.00 85.62 207 TYR A N 1
ATOM 1696 C CA . TYR A 1 207 ? 1.569 -0.916 0.515 1.00 85.62 207 TYR A CA 1
ATOM 1697 C C . TYR A 1 207 ? 1.515 -2.329 1.133 1.00 85.62 207 TYR A C 1
ATOM 1699 O O . TYR A 1 207 ? 1.272 -3.302 0.419 1.00 85.62 207 TYR A O 1
ATOM 1707 N N . GLU A 1 208 ? 1.703 -2.479 2.448 1.00 85.19 208 GLU A N 1
ATOM 1708 C CA . GLU A 1 208 ? 1.846 -3.802 3.091 1.00 85.19 208 GLU A CA 1
ATOM 1709 C C . GLU A 1 208 ? 0.558 -4.627 3.134 1.00 85.19 208 GLU A C 1
ATOM 1711 O O . GLU A 1 208 ? 0.611 -5.858 3.176 1.00 85.19 208 GLU A O 1
ATOM 1716 N N . ALA A 1 209 ? -0.597 -3.959 3.090 1.00 83.69 209 ALA A N 1
ATOM 1717 C CA . ALA A 1 209 ? -1.898 -4.620 3.056 1.00 83.69 209 ALA A CA 1
ATOM 1718 C C . ALA A 1 209 ? -2.190 -5.309 1.708 1.00 83.69 209 ALA A C 1
ATOM 1720 O O . ALA A 1 209 ? -3.115 -6.120 1.622 1.00 83.69 209 ALA A O 1
ATOM 1721 N N . TRP A 1 210 ? -1.429 -4.995 0.653 1.00 85.44 210 TRP A N 1
ATOM 1722 C CA . TRP A 1 210 ? -1.628 -5.545 -0.687 1.00 85.44 210 TRP A CA 1
ATOM 1723 C C . TRP A 1 210 ? -0.745 -6.772 -0.885 1.00 85.44 210 TRP A C 1
ATOM 1725 O O . TRP A 1 210 ? 0.478 -6.692 -0.810 1.00 85.44 210 TRP A O 1
ATOM 1735 N N . THR A 1 211 ? -1.371 -7.920 -1.134 1.00 83.56 211 THR A N 1
ATOM 1736 C CA . THR A 1 211 ? -0.697 -9.229 -1.146 1.00 83.56 211 THR A CA 1
ATOM 1737 C C . THR A 1 211 ? -0.602 -9.873 -2.528 1.00 83.56 211 THR A C 1
ATOM 1739 O O . THR A 1 211 ? -0.058 -10.968 -2.658 1.00 83.56 211 THR A O 1
ATOM 1742 N N . ASP A 1 212 ? -1.114 -9.216 -3.569 1.00 85.12 212 ASP A N 1
ATOM 1743 C CA . ASP A 1 212 ? -0.995 -9.698 -4.944 1.00 85.12 212 ASP A CA 1
ATOM 1744 C C . ASP A 1 212 ? 0.329 -9.260 -5.581 1.00 85.12 212 ASP A C 1
ATOM 1746 O O . ASP A 1 212 ? 0.922 -8.257 -5.189 1.00 85.12 212 ASP A O 1
ATOM 1750 N N . LEU A 1 213 ? 0.739 -9.972 -6.633 1.00 80.56 213 LEU A N 1
ATOM 1751 C CA . LEU A 1 213 ? 1.654 -9.422 -7.630 1.00 80.56 213 LEU A CA 1
ATOM 1752 C C . LEU A 1 213 ? 0.899 -8.394 -8.478 1.00 80.56 213 LEU A C 1
ATOM 1754 O O . LEU A 1 213 ? -0.137 -8.725 -9.069 1.00 80.56 213 LEU A O 1
ATOM 1758 N N . MET A 1 214 ? 1.427 -7.175 -8.536 1.00 88.62 214 MET A N 1
ATOM 1759 C CA . MET A 1 214 ? 0.785 -6.017 -9.161 1.00 88.62 214 MET A CA 1
ATOM 1760 C C . MET A 1 214 ? 1.817 -5.187 -9.923 1.00 88.62 214 MET A C 1
ATOM 1762 O O . MET A 1 214 ? 3.004 -5.241 -9.603 1.00 88.62 214 MET A O 1
ATOM 1766 N N . PHE A 1 215 ? 1.362 -4.389 -10.887 1.00 94.94 215 PHE A N 1
ATOM 1767 C CA . PHE A 1 215 ? 2.167 -3.319 -11.470 1.00 94.94 215 PHE A CA 1
ATOM 1768 C C . PHE A 1 215 ? 1.579 -1.988 -11.030 1.00 94.94 215 PHE A C 1
ATOM 1770 O O . PHE A 1 215 ? 0.440 -1.666 -11.374 1.00 94.94 215 PHE A O 1
ATOM 1777 N N . LEU A 1 216 ? 2.329 -1.260 -10.211 1.00 94.25 216 LEU A N 1
ATOM 1778 C CA . LEU A 1 216 ? 1.884 -0.007 -9.616 1.00 94.25 216 LEU A CA 1
ATOM 1779 C C . LEU A 1 216 ? 2.279 1.163 -10.515 1.00 94.25 216 LEU A C 1
ATOM 1781 O O . LEU A 1 216 ? 3.419 1.173 -10.983 1.00 94.25 216 LEU A O 1
ATOM 1785 N N . PRO A 1 217 ? 1.386 2.136 -10.763 1.00 94.94 217 PRO A N 1
ATOM 1786 C CA . PRO A 1 217 ? 1.771 3.374 -11.426 1.00 94.94 217 PRO A CA 1
ATOM 1787 C C . PRO A 1 217 ? 2.819 4.095 -10.575 1.00 94.94 217 PRO A C 1
ATOM 1789 O O . PRO A 1 217 ? 2.724 4.111 -9.347 1.00 94.94 217 PRO A O 1
ATOM 1792 N N . LEU A 1 218 ? 3.837 4.663 -11.218 1.00 94.62 218 LEU A N 1
ATOM 1793 C CA . LEU A 1 218 ? 4.873 5.404 -10.506 1.00 94.62 218 LEU A CA 1
ATOM 1794 C C . LEU A 1 218 ? 4.361 6.773 -10.059 1.00 94.62 218 LEU A C 1
ATOM 1796 O O . LEU A 1 218 ? 3.924 7.585 -10.873 1.00 94.62 218 LEU A O 1
ATOM 1800 N N . ASP A 1 219 ? 4.527 7.038 -8.770 1.00 93.31 219 ASP A N 1
ATOM 1801 C CA . ASP A 1 219 ? 4.560 8.376 -8.194 1.00 93.31 219 ASP A CA 1
ATOM 1802 C C . ASP A 1 219 ? 5.934 8.637 -7.552 1.00 93.31 219 ASP A C 1
ATOM 1804 O O . ASP A 1 219 ? 6.823 7.778 -7.555 1.00 93.31 219 ASP A O 1
ATOM 1808 N N . GLN A 1 220 ? 6.136 9.847 -7.022 1.00 93.75 220 GLN A N 1
ATOM 1809 C CA . GLN A 1 220 ? 7.437 10.258 -6.491 1.00 93.75 220 GLN A CA 1
ATOM 1810 C C . GLN A 1 220 ? 7.841 9.438 -5.259 1.00 93.75 220 GLN A C 1
ATOM 1812 O O . GLN A 1 220 ? 9.009 9.077 -5.118 1.00 93.75 220 GLN A O 1
ATOM 1817 N N . GLU A 1 221 ? 6.888 9.132 -4.380 1.00 93.62 221 GLU A N 1
ATOM 1818 C CA . GLU A 1 221 ? 7.143 8.398 -3.140 1.00 93.62 221 GLU A CA 1
ATOM 1819 C C . GLU A 1 221 ? 7.485 6.936 -3.432 1.00 93.62 221 GLU A C 1
ATOM 1821 O O . GLU A 1 221 ? 8.461 6.402 -2.902 1.00 93.62 221 GLU A O 1
ATOM 1826 N N . LEU A 1 222 ? 6.714 6.298 -4.313 1.00 93.44 222 LEU A N 1
ATOM 1827 C CA . LEU A 1 222 ? 6.949 4.932 -4.746 1.00 93.44 222 LEU A CA 1
ATOM 1828 C C . LEU A 1 222 ? 8.274 4.825 -5.496 1.00 93.44 222 LEU A C 1
ATOM 1830 O O . LEU A 1 222 ? 9.042 3.912 -5.211 1.00 93.44 222 LEU A O 1
ATOM 1834 N N . PHE A 1 223 ? 8.582 5.776 -6.382 1.00 95.31 223 PHE A N 1
ATOM 1835 C CA . PHE A 1 223 ? 9.863 5.824 -7.083 1.00 95.31 223 PHE A CA 1
ATOM 1836 C C . PHE A 1 223 ? 11.048 5.930 -6.114 1.00 95.31 223 PHE A C 1
ATOM 1838 O O . PHE A 1 223 ? 12.038 5.211 -6.262 1.00 95.31 223 PHE A O 1
ATOM 1845 N N . ASP A 1 224 ? 10.954 6.792 -5.098 1.00 94.69 224 ASP A N 1
ATOM 1846 C CA . ASP A 1 224 ? 12.004 6.947 -4.090 1.00 94.69 224 ASP A CA 1
ATOM 1847 C C . ASP A 1 224 ? 12.185 5.679 -3.245 1.00 94.69 224 ASP A C 1
ATOM 1849 O O . ASP A 1 224 ? 13.321 5.234 -3.044 1.00 94.69 224 ASP A O 1
ATOM 1853 N N . LEU A 1 225 ? 11.079 5.057 -2.823 1.00 95.00 225 LEU A N 1
ATOM 1854 C CA . LEU A 1 225 ? 11.083 3.782 -2.108 1.00 95.00 225 LEU A CA 1
ATOM 1855 C C . LEU A 1 225 ? 11.736 2.673 -2.943 1.00 95.00 225 LEU A C 1
ATOM 1857 O O . LEU A 1 225 ? 12.641 1.990 -2.464 1.00 95.00 225 LEU A O 1
ATOM 1861 N N . THR A 1 226 ? 11.312 2.481 -4.192 1.00 94.56 226 THR A N 1
ATOM 1862 C CA . THR A 1 226 ? 11.809 1.387 -5.039 1.00 94.56 226 THR A CA 1
ATOM 1863 C C . THR A 1 226 ? 13.249 1.618 -5.498 1.00 94.56 226 THR A C 1
ATOM 1865 O O . THR A 1 226 ? 14.001 0.660 -5.689 1.00 94.56 226 THR A O 1
ATOM 1868 N N . MET A 1 227 ? 13.686 2.875 -5.622 1.00 93.38 227 MET A N 1
ATOM 1869 C CA . MET A 1 227 ? 15.096 3.220 -5.827 1.00 93.38 227 MET A CA 1
ATOM 1870 C C . MET A 1 227 ? 15.948 2.876 -4.601 1.00 93.38 227 MET A C 1
ATOM 1872 O O . MET A 1 227 ? 17.048 2.343 -4.755 1.00 93.38 227 MET A O 1
ATOM 1876 N N . GLU A 1 228 ? 15.462 3.146 -3.384 1.00 93.88 228 GLU A N 1
ATOM 1877 C CA . GLU A 1 228 ? 16.155 2.741 -2.156 1.00 93.88 228 GLU A CA 1
ATOM 1878 C C . GLU A 1 228 ? 16.213 1.214 -2.018 1.00 93.88 228 GLU A C 1
ATOM 1880 O O . GLU A 1 228 ? 17.279 0.675 -1.717 1.00 93.88 228 GLU A O 1
ATOM 1885 N N . LEU A 1 229 ? 15.113 0.513 -2.306 1.00 92.81 229 LEU A N 1
ATOM 1886 C CA . LEU A 1 229 ? 15.044 -0.952 -2.298 1.00 92.81 229 LEU A CA 1
ATOM 1887 C C . LEU A 1 229 ? 16.057 -1.592 -3.256 1.00 92.81 229 LEU A C 1
ATOM 1889 O O . LEU A 1 229 ? 16.773 -2.511 -2.858 1.00 92.81 229 LEU A O 1
ATOM 1893 N N . ASN A 1 230 ? 16.161 -1.072 -4.483 1.00 92.31 230 ASN A N 1
ATOM 1894 C CA . ASN A 1 230 ? 17.161 -1.523 -5.450 1.00 92.31 230 ASN A CA 1
ATOM 1895 C C . ASN A 1 230 ? 18.587 -1.234 -4.974 1.00 92.31 230 ASN A C 1
ATOM 1897 O O . ASN A 1 230 ? 19.449 -2.106 -5.033 1.00 92.31 230 ASN A O 1
ATOM 1901 N N . HIS A 1 231 ? 18.841 -0.015 -4.493 1.00 89.25 231 HIS A N 1
ATOM 1902 C CA . HIS A 1 231 ? 20.175 0.418 -4.078 1.00 89.25 231 HIS A CA 1
ATOM 1903 C C . HIS A 1 231 ? 20.706 -0.338 -2.854 1.00 89.25 231 HIS A C 1
ATOM 1905 O O . HIS A 1 231 ? 21.903 -0.589 -2.746 1.00 89.25 231 HIS A O 1
ATOM 1911 N N . THR A 1 232 ? 19.814 -0.676 -1.923 1.00 90.25 232 THR A N 1
ATOM 1912 C CA . THR A 1 232 ? 20.129 -1.487 -0.737 1.00 90.25 232 THR A CA 1
ATOM 1913 C C . THR A 1 232 ? 20.138 -2.986 -1.033 1.00 90.25 232 THR A C 1
ATOM 1915 O O . THR A 1 232 ? 20.402 -3.773 -0.128 1.00 90.25 232 THR A O 1
ATOM 1918 N N . GLU A 1 233 ? 19.822 -3.387 -2.272 1.00 90.44 233 GLU A N 1
ATOM 1919 C CA . GLU A 1 233 ? 19.650 -4.783 -2.698 1.00 90.44 233 GLU A CA 1
ATOM 1920 C C . GLU A 1 233 ? 18.647 -5.561 -1.820 1.00 90.44 233 GLU A C 1
ATOM 1922 O O . GLU A 1 233 ? 18.670 -6.790 -1.725 1.00 90.44 233 GLU A O 1
ATOM 1927 N N . ALA A 1 234 ? 17.737 -4.836 -1.163 1.00 90.50 234 ALA A N 1
ATOM 1928 C CA . ALA A 1 234 ? 16.723 -5.402 -0.285 1.00 90.50 234 ALA A CA 1
ATOM 1929 C C . ALA A 1 234 ? 15.622 -6.097 -1.095 1.00 90.50 234 ALA A C 1
ATOM 1931 O O . ALA A 1 234 ? 15.143 -7.170 -0.713 1.00 90.50 234 ALA A O 1
ATOM 1932 N N . LEU A 1 235 ? 15.244 -5.471 -2.215 1.00 91.00 235 LEU A N 1
ATOM 1933 C CA . LEU A 1 235 ? 14.255 -5.953 -3.169 1.00 91.00 235 LEU A CA 1
ATOM 1934 C C . LEU A 1 235 ? 14.550 -5.369 -4.554 1.00 91.00 235 LEU A C 1
ATOM 1936 O O . LEU A 1 235 ? 14.566 -4.149 -4.721 1.00 91.00 235 LEU A O 1
ATOM 1940 N N . PHE A 1 236 ? 14.749 -6.227 -5.553 1.00 90.81 236 PHE A N 1
ATOM 1941 C CA . PHE A 1 236 ? 14.998 -5.775 -6.920 1.00 90.81 236 PHE A CA 1
ATOM 1942 C C . PHE A 1 236 ? 13.687 -5.427 -7.611 1.00 90.81 236 PHE A C 1
ATOM 1944 O O . PHE A 1 236 ? 12.903 -6.332 -7.866 1.00 90.81 236 PHE A O 1
ATOM 1951 N N . CYS A 1 237 ? 13.459 -4.150 -7.899 1.00 92.88 237 CYS A N 1
ATOM 1952 C CA . CYS A 1 237 ? 12.272 -3.635 -8.574 1.00 92.88 237 CYS A CA 1
ATOM 1953 C C . CYS A 1 237 ? 12.595 -3.292 -10.039 1.00 92.88 237 CYS A C 1
ATOM 1955 O O . CYS A 1 237 ? 13.599 -2.627 -10.327 1.00 92.88 237 CYS A O 1
ATOM 1957 N N . THR A 1 238 ? 11.724 -3.713 -10.947 1.00 95.19 238 THR A N 1
ATOM 1958 C CA . THR A 1 238 ? 11.739 -3.474 -12.390 1.00 95.19 238 THR A CA 1
ATOM 1959 C C . THR A 1 238 ? 10.784 -2.345 -12.747 1.00 95.19 238 THR A C 1
ATOM 1961 O O . THR A 1 238 ? 9.612 -2.365 -12.373 1.00 95.19 238 THR A O 1
ATOM 1964 N N . TYR A 1 239 ? 11.262 -1.388 -13.538 1.00 96.50 239 TYR A N 1
ATOM 1965 C CA . TYR A 1 239 ? 10.443 -0.291 -14.052 1.00 96.50 239 TYR A CA 1
ATOM 1966 C C . TYR A 1 239 ? 10.036 -0.570 -15.493 1.00 96.50 239 TYR A C 1
ATOM 1968 O O . TYR A 1 239 ? 10.869 -0.959 -16.313 1.00 96.50 239 TYR A O 1
ATOM 1976 N N . TYR A 1 240 ? 8.771 -0.324 -15.804 1.00 97.50 240 TYR A N 1
ATOM 1977 C CA . TYR A 1 240 ? 8.166 -0.504 -17.113 1.00 97.50 240 TYR A CA 1
ATOM 1978 C C . TYR A 1 240 ? 7.635 0.829 -17.617 1.00 97.50 240 TYR A C 1
ATOM 1980 O O . TYR A 1 240 ? 6.766 1.450 -17.009 1.00 97.50 240 TYR A O 1
ATOM 1988 N N . PHE A 1 241 ? 8.129 1.240 -18.771 1.00 97.19 241 PHE A N 1
ATOM 1989 C CA . PHE A 1 241 ? 7.752 2.460 -19.456 1.00 97.19 241 PHE A CA 1
ATOM 1990 C C . PHE A 1 241 ? 7.023 2.091 -20.744 1.00 97.19 241 PHE A C 1
ATOM 1992 O O . PHE A 1 241 ? 7.508 1.277 -21.528 1.00 97.19 241 PHE A O 1
ATOM 1999 N N . CYS A 1 242 ? 5.826 2.637 -20.929 1.00 95.25 242 CYS A N 1
ATOM 2000 C CA . CYS A 1 242 ? 4.845 2.146 -21.893 1.00 95.25 242 CYS A CA 1
ATOM 2001 C C . CYS A 1 242 ? 4.756 3.005 -23.166 1.00 95.25 242 CYS A C 1
ATOM 2003 O O . CYS A 1 242 ? 4.586 2.465 -24.257 1.00 95.25 242 CYS A O 1
ATOM 2005 N N . LYS A 1 243 ? 4.898 4.335 -23.060 1.00 92.44 243 LYS A N 1
ATOM 2006 C CA . LYS A 1 243 ? 4.765 5.273 -24.197 1.00 92.44 243 LYS A CA 1
ATOM 2007 C C . LYS A 1 243 ? 6.030 5.362 -25.039 1.00 92.44 243 LYS A C 1
ATOM 2009 O O . LYS A 1 243 ? 5.965 5.407 -26.266 1.00 92.44 243 LYS A O 1
ATOM 2014 N N . LEU A 1 244 ? 7.179 5.396 -24.374 1.00 91.56 244 LEU A N 1
ATOM 2015 C CA . LEU A 1 244 ? 8.486 5.139 -24.961 1.00 91.56 244 LEU A CA 1
ATOM 2016 C C . LEU A 1 244 ? 8.927 3.784 -24.404 1.00 91.56 244 LEU A C 1
ATOM 2018 O O . LEU A 1 244 ? 9.474 3.763 -23.301 1.00 91.56 244 LEU A O 1
ATOM 2022 N N . PRO A 1 245 ? 8.625 2.667 -25.105 1.00 93.12 245 PRO A N 1
ATOM 2023 C CA . PRO A 1 245 ? 8.771 1.325 -24.560 1.00 93.12 245 PRO A CA 1
ATOM 2024 C C . PRO A 1 245 ? 10.186 1.051 -24.069 1.00 93.12 245 PRO A C 1
ATOM 2026 O O . PRO A 1 245 ? 11.120 0.907 -24.866 1.00 93.12 245 PRO A O 1
ATOM 2029 N N . TYR A 1 246 ? 10.318 0.984 -22.750 1.00 95.56 246 TYR A N 1
ATOM 2030 C CA . TYR A 1 246 ? 11.583 0.838 -22.054 1.00 95.56 246 TYR A CA 1
ATOM 2031 C C . TYR A 1 246 ? 11.351 0.021 -20.784 1.00 95.56 246 TYR A C 1
ATOM 2033 O O . TYR A 1 246 ? 10.412 0.286 -20.040 1.00 95.56 246 TYR A O 1
ATOM 2041 N N . THR A 1 247 ? 12.202 -0.957 -20.511 1.00 96.75 247 THR A N 1
ATOM 2042 C CA . THR A 1 247 ? 12.155 -1.740 -19.273 1.00 96.75 247 THR A CA 1
ATOM 2043 C C . THR A 1 247 ? 13.504 -1.664 -18.599 1.00 96.75 247 THR A C 1
ATOM 2045 O O . THR A 1 247 ? 14.521 -1.974 -19.216 1.00 96.75 247 THR A O 1
ATOM 2048 N N . VAL A 1 248 ? 13.514 -1.228 -17.344 1.00 95.81 248 VAL A N 1
ATOM 2049 C CA . VAL A 1 248 ? 14.717 -1.052 -16.529 1.00 95.81 248 VAL A CA 1
ATOM 2050 C C . VAL A 1 248 ? 14.706 -2.125 -15.453 1.00 95.81 248 VAL A C 1
ATOM 2052 O O . VAL A 1 248 ? 13.981 -2.021 -14.466 1.00 95.81 248 VAL A O 1
ATOM 2055 N N . TRP A 1 249 ? 15.508 -3.163 -15.659 1.00 92.12 249 TRP A N 1
ATOM 2056 C CA . TRP A 1 249 ? 15.622 -4.304 -14.765 1.00 92.12 249 TRP A CA 1
ATOM 2057 C C . TRP A 1 249 ? 16.827 -4.135 -13.835 1.00 92.12 249 TRP A C 1
ATOM 2059 O O . TRP A 1 249 ? 17.976 -4.127 -14.284 1.00 92.12 249 TRP A O 1
ATOM 2069 N N . GLY A 1 250 ? 16.570 -3.983 -12.533 1.00 82.56 250 GLY A N 1
ATOM 2070 C CA . GLY A 1 250 ? 17.615 -4.018 -11.508 1.00 82.56 250 GLY A CA 1
ATOM 2071 C C . GLY A 1 250 ? 18.108 -5.448 -11.298 1.00 82.56 250 GLY A C 1
ATOM 2072 O O . GLY A 1 250 ? 17.304 -6.330 -11.004 1.00 82.56 250 GLY A O 1
ATOM 2073 N N . ASN A 1 251 ? 19.406 -5.700 -11.482 1.00 66.69 251 ASN A N 1
ATOM 2074 C CA . ASN A 1 251 ? 19.944 -7.058 -11.368 1.00 66.69 251 ASN A CA 1
ATOM 2075 C C . ASN A 1 251 ? 21.444 -7.072 -11.024 1.00 66.69 251 ASN A C 1
ATOM 2077 O O . ASN A 1 251 ? 22.227 -7.560 -11.832 1.00 66.69 251 ASN A O 1
ATOM 2081 N N . TYR A 1 252 ? 21.808 -6.579 -9.826 1.00 68.50 252 TYR A N 1
ATOM 2082 C CA . TYR A 1 252 ? 23.142 -6.664 -9.182 1.00 68.50 252 TYR A CA 1
ATOM 2083 C C . TYR A 1 252 ? 24.090 -5.452 -9.360 1.00 68.50 252 TYR A C 1
ATOM 2085 O O . TYR A 1 252 ? 24.236 -4.908 -10.455 1.00 68.50 252 TYR A O 1
ATOM 2093 N N . ASP A 1 253 ? 24.764 -5.051 -8.269 1.00 78.31 253 ASP A N 1
ATOM 2094 C CA . ASP A 1 253 ? 25.862 -4.061 -8.221 1.00 78.31 253 ASP A CA 1
ATOM 2095 C C . ASP A 1 253 ? 25.491 -2.642 -8.698 1.00 78.31 253 ASP A C 1
ATOM 2097 O O . ASP A 1 253 ? 26.267 -1.949 -9.353 1.00 78.31 253 ASP A O 1
ATOM 2101 N N . ASN A 1 254 ? 24.268 -2.191 -8.392 1.00 79.19 254 ASN A N 1
ATOM 2102 C CA . ASN A 1 254 ? 23.723 -0.898 -8.838 1.00 79.19 254 ASN A CA 1
ATOM 2103 C C . ASN A 1 254 ? 23.744 -0.698 -10.368 1.00 79.19 254 ASN A C 1
ATOM 2105 O O . ASN A 1 254 ? 23.742 0.431 -10.853 1.00 79.19 254 ASN A O 1
ATOM 2109 N N . LYS A 1 255 ? 23.727 -1.779 -11.148 1.00 90.38 255 LYS A N 1
ATOM 2110 C CA . LYS A 1 255 ? 23.616 -1.713 -12.606 1.00 90.38 255 LYS A CA 1
ATOM 2111 C C . LYS A 1 255 ? 22.202 -2.059 -13.029 1.00 90.38 255 LYS A C 1
ATOM 2113 O O . LYS A 1 255 ? 21.609 -3.020 -12.535 1.00 90.38 255 LYS A O 1
ATOM 2118 N N . TYR A 1 256 ? 21.674 -1.291 -13.976 1.00 94.06 256 TYR A N 1
ATOM 2119 C CA . TYR A 1 256 ? 20.339 -1.539 -14.505 1.00 94.06 256 TYR A CA 1
ATOM 2120 C C . TYR A 1 256 ? 20.416 -1.978 -15.957 1.00 94.06 256 TYR A C 1
ATOM 2122 O O . TYR A 1 256 ? 20.840 -1.222 -16.837 1.00 94.06 256 TYR A O 1
ATOM 2130 N N . GLN A 1 257 ? 19.975 -3.208 -16.197 1.00 95.12 257 GLN A N 1
ATOM 2131 C CA . GLN A 1 257 ? 19.836 -3.757 -17.534 1.00 95.12 257 GLN A CA 1
ATOM 2132 C C . GLN A 1 257 ? 18.587 -3.163 -18.166 1.00 95.12 257 GLN A C 1
ATOM 2134 O O . GLN A 1 257 ? 17.486 -3.271 -17.632 1.00 95.12 257 GLN A O 1
ATOM 2139 N N . CYS A 1 258 ? 18.770 -2.488 -19.287 1.00 95.88 258 CYS A N 1
ATOM 2140 C CA . CYS A 1 258 ? 17.713 -1.756 -19.947 1.00 95.88 258 CYS A CA 1
ATOM 2141 C C . CYS A 1 258 ? 17.372 -2.399 -21.275 1.00 95.88 258 CYS A C 1
ATOM 2143 O O . CYS A 1 258 ? 18.277 -2.657 -22.061 1.00 95.88 258 CYS A O 1
ATOM 2145 N N . PHE A 1 259 ? 16.084 -2.557 -21.552 1.00 97.06 259 PHE A N 1
ATOM 2146 C CA . PHE A 1 259 ? 15.574 -3.142 -22.787 1.00 97.06 259 PHE A CA 1
ATOM 2147 C C . PHE A 1 259 ? 14.592 -2.182 -23.441 1.00 97.06 259 PHE A C 1
ATOM 2149 O O . PHE A 1 259 ? 13.757 -1.606 -22.747 1.00 97.06 259 PHE A O 1
ATOM 2156 N N . PHE A 1 260 ? 14.679 -1.988 -24.754 1.00 96.00 260 PHE A N 1
ATOM 2157 C CA . PHE A 1 260 ? 13.855 -1.001 -25.450 1.00 96.00 260 PHE A CA 1
ATOM 2158 C C . PHE A 1 260 ? 13.509 -1.406 -26.880 1.00 96.00 260 PHE A C 1
ATOM 2160 O O . PHE A 1 260 ? 14.162 -2.250 -27.493 1.00 96.00 260 PHE A O 1
ATOM 2167 N N . ARG A 1 261 ? 12.452 -0.790 -27.422 1.00 91.31 261 ARG A N 1
ATOM 2168 C CA . ARG A 1 261 ? 12.119 -0.852 -28.852 1.00 91.31 261 ARG A CA 1
ATOM 2169 C C . ARG A 1 261 ? 12.557 0.457 -29.497 1.00 91.31 261 ARG A C 1
ATOM 2171 O O . ARG A 1 261 ? 12.175 1.531 -29.037 1.00 91.31 261 ARG A O 1
ATOM 2178 N N . LEU A 1 262 ? 13.341 0.383 -30.569 1.00 77.81 262 LEU A N 1
ATOM 2179 C CA . LEU A 1 262 ? 13.620 1.561 -31.389 1.00 77.81 262 LEU A CA 1
ATOM 2180 C C . LEU A 1 262 ? 12.305 2.051 -32.006 1.00 77.81 262 LEU A C 1
ATOM 2182 O O . LEU A 1 262 ? 11.508 1.238 -32.479 1.00 77.81 262 LEU A O 1
ATOM 2186 N N . LYS A 1 263 ? 12.067 3.369 -32.006 1.00 64.31 263 LYS A N 1
ATOM 2187 C CA . LYS A 1 263 ? 10.946 3.941 -32.762 1.00 64.31 263 LYS A CA 1
ATOM 2188 C C . LYS A 1 263 ? 11.103 3.506 -34.216 1.00 64.31 263 LYS A C 1
ATOM 2190 O O . LYS A 1 263 ? 12.125 3.801 -34.833 1.00 64.31 263 LYS A O 1
ATOM 2195 N N . THR A 1 264 ? 10.114 2.794 -34.745 1.00 55.09 264 THR A N 1
ATOM 2196 C CA . THR A 1 264 ? 10.021 2.592 -36.189 1.00 55.09 264 THR A CA 1
ATOM 2197 C C . THR A 1 264 ? 9.788 3.976 -36.791 1.00 55.09 264 THR A C 1
ATOM 2199 O O . THR A 1 264 ? 8.808 4.630 -36.434 1.00 55.09 264 THR A O 1
ATOM 2202 N N . ILE A 1 265 ? 10.763 4.460 -37.565 1.00 42.41 265 ILE A N 1
ATOM 2203 C CA . ILE A 1 265 ? 10.706 5.746 -38.279 1.00 42.41 265 ILE A CA 1
ATOM 2204 C C . ILE A 1 265 ? 9.585 5.694 -39.315 1.00 42.41 265 ILE A C 1
ATOM 2206 O O . ILE A 1 265 ? 9.473 4.639 -39.983 1.00 42.41 265 ILE A O 1
#

Secondary structure (DSSP, 8-state):
-PPPHHHHHHHHHTSTT-EEE-BTBSSSEEEEETTEEEEEEE--TTS-EEEEE--HHHHHHHHHHSTTTEEE-TT--TTTGGGEEEEE-TT--HHHHHHHHHHHHHHHHHTS-HHHHHHHTT-B-HHHHHHTT----SSHHHHHHHSEEEEE-S-HHHHHHHHHHHHHHH-TTSEEEEE-GGGS-HHHHHHHHHHS-HHHHHHHHTTTT--S-EEEEP-HHHHHHHHHHHHTTSS-PEEEETTTTEEEEE-STT-EEEEEPPP--

Organism: NCBI:txid1120996

Foldseek 3Di:
DFDAPVVVVVLLVLAQQWDWDAPPHPAQTFIDHPPHTAKTFDRDPVQGKMKGFADLVVLVVVCVVDPPQWAFGDPDDPVRRSGMIIGRGPDDDPVVVSVRSLRRVLVVLVPDDPVSNCVSQVWDDPVVLVVLAADDDPDVVCLVVPFDKDKDDDDLVSLLVVVVVLDVVLDQVFKWKWDQLLQDDPVLVVQLLVQDDPLLNSLVSSVNSRNDTTIGGDDPSVSVNQSSCLVSVSDWMWMIGRPQHKIWGRDDDSMTMMGGDDPPD

InterPro domains:
  IPR007351 YjbR [PTHR35145] (2-119)
  IPR038056 YjbR-like superfamily [G3DSA:3.90.1150.30] (1-128)
  IPR038056 YjbR-like superfamily [SSF142906] (2-119)
  IPR058532 YjbR/MT2646/Rv2570-like [PF04237] (13-106)

Radius of gyration: 21.74 Å; chains: 1; bounding box: 52×30×68 Å

Sequence (265 aa):
MEMKSEKILEYCLSKSGAYLEYPFGDIPICVKVDGKIFAELYVNPTDYKITLRCEAMLADFYRQQYPGTIVRGYHCPPVQQPYKNTIYLEEFDENLLLDMIDHSYSQVIAKMTKKQRFNVIGAIDKQELVDKGAIYFERIEEGFRQYENKVLEGNKVELKNSVHSLWLENGEDGAYVDWYYGTLRPEEKERIRSVLSAASRNILSRYEAWTDLMFLPLDQELFDLTMELNHTEALFCTYYFCKLPYTVWGNYDNKYQCFFRLKTI